Protein AF-A0A6A4KY61-F1 (afdb_monomer_lite)

pLDDT: mean 76.38, std 16.84, range [38.91, 97.75]

Organism: NCBI:txid262921

Foldseek 3Di:
DVVVVVVVVVPPDPDDPVQDPVNPPDPPVVSVCCCQQPVCCVVPVVVCPDPNPHDDDPDDDAQQDAFFDKDFDADDDDPSFQWTWIQGPVRDIFIDHVPDDDDPDTHHDNCPVVDDDDDPVVCVVVVDDDDDDLCPDDVVQAVQHDDDPSDRVPDAPADRVRHHDDPPRDPDDDPDPRPGDD

Radius of gyration: 23.81 Å; chains: 1; bounding box: 57×41×57 Å

Sequence (182 aa):
MRTLGESLSRDIIRGNPDVKWESIKGLENAKRLLKEAVVMPIKYPKYFTGLLSPWKGQGAKLARAAGTFAKIMKEPAPPTLSLRLVRLPSGVEKVIDSRCRATIGIVSNPNHGARKQRKAGQSRWLGRRPIVRGLAMNPVDDPHGGGEGCTKGGRPSVSPWGKPTKAGFRAGVGKGRNEFMP

Structure (mmCIF, N/CA/C/O backbone):
data_AF-A0A6A4KY61-F1
#
_entry.id   AF-A0A6A4KY61-F1
#
loop_
_atom_site.group_PDB
_atom_site.id
_atom_site.type_symbol
_atom_site.label_atom_id
_atom_site.label_alt_id
_atom_site.label_comp_id
_atom_site.label_asym_id
_atom_site.label_entity_id
_atom_site.label_seq_id
_atom_site.pdbx_PDB_ins_code
_atom_site.Cartn_x
_atom_site.Cartn_y
_atom_site.Cartn_z
_atom_site.occupancy
_atom_site.B_iso_or_equiv
_atom_site.auth_seq_id
_atom_site.auth_comp_id
_atom_site.auth_asym_id
_atom_site.auth_atom_id
_atom_site.pdbx_PDB_model_num
ATOM 1 N N . MET A 1 1 ? -39.529 -6.961 -9.204 1.00 47.62 1 MET A N 1
ATOM 2 C CA . MET A 1 1 ? -38.217 -6.749 -8.540 1.00 47.62 1 MET A CA 1
ATOM 3 C C . MET A 1 1 ? -37.008 -7.020 -9.436 1.00 47.62 1 MET A C 1
ATOM 5 O O . MET A 1 1 ? -36.045 -6.281 -9.314 1.00 47.62 1 MET A O 1
ATOM 9 N N . ARG A 1 2 ? -37.021 -8.021 -10.334 1.00 47.16 2 ARG A N 1
ATOM 10 C CA . ARG A 1 2 ? -35.882 -8.288 -11.243 1.00 47.16 2 ARG A CA 1
ATOM 11 C C . ARG A 1 2 ? -35.687 -7.206 -12.322 1.00 47.16 2 ARG A C 1
ATOM 13 O O . ARG A 1 2 ? -34.569 -6.764 -12.537 1.00 47.16 2 ARG A O 1
ATOM 20 N N . THR A 1 3 ? -36.781 -6.692 -12.881 1.00 57.09 3 THR A N 1
ATOM 21 C CA . THR A 1 3 ? -36.794 -5.639 -13.918 1.00 57.09 3 THR A CA 1
ATOM 22 C C . THR A 1 3 ? -36.289 -4.277 -13.426 1.00 57.09 3 THR A C 1
ATOM 24 O O . THR A 1 3 ? -35.531 -3.606 -14.116 1.00 57.09 3 THR A O 1
ATOM 27 N N . LEU A 1 4 ? -36.648 -3.898 -12.194 1.00 50.09 4 LEU A N 1
ATOM 28 C CA . LEU A 1 4 ? -36.150 -2.691 -11.516 1.00 50.09 4 LEU A CA 1
ATOM 29 C C . LEU A 1 4 ? -34.641 -2.760 -11.238 1.00 50.09 4 LEU A C 1
ATOM 31 O O . LEU A 1 4 ? -33.948 -1.754 -11.321 1.00 50.09 4 LEU A O 1
ATOM 35 N N . GLY A 1 5 ? -34.123 -3.949 -10.913 1.00 56.41 5 GLY A N 1
ATOM 36 C CA . GLY A 1 5 ? -32.688 -4.160 -10.710 1.00 56.41 5 GLY A CA 1
ATOM 37 C C . GLY A 1 5 ? -31.881 -4.019 -12.003 1.00 56.41 5 GLY A C 1
ATOM 38 O O . GLY A 1 5 ? -30.778 -3.475 -11.982 1.00 56.41 5 GLY A O 1
ATOM 39 N N . GLU A 1 6 ? -32.441 -4.450 -13.135 1.00 59.06 6 GLU A N 1
ATOM 40 C CA . GLU A 1 6 ? -31.841 -4.289 -14.467 1.00 59.06 6 GLU A CA 1
ATOM 41 C C . GLU A 1 6 ? -31.898 -2.842 -14.979 1.00 59.06 6 GLU A C 1
ATOM 43 O O . GLU A 1 6 ? -30.945 -2.384 -15.607 1.00 59.06 6 GLU A O 1
ATOM 48 N N . SER A 1 7 ? -32.959 -2.087 -14.668 1.00 50.81 7 SER A N 1
ATOM 49 C CA . SER A 1 7 ? -33.027 -0.657 -15.006 1.00 50.81 7 SER A CA 1
ATOM 50 C C . SER A 1 7 ? -32.048 0.161 -14.160 1.00 50.81 7 SER A C 1
ATOM 52 O O . SER A 1 7 ? -31.246 0.918 -14.698 1.00 50.81 7 SER A O 1
ATOM 54 N N . LEU A 1 8 ? -32.016 -0.085 -12.844 1.00 52.38 8 LEU A N 1
ATOM 55 C CA . LEU A 1 8 ? -31.072 0.556 -11.927 1.00 52.38 8 LEU A CA 1
ATOM 56 C C . LEU A 1 8 ? -29.619 0.284 -12.325 1.00 52.38 8 LEU A C 1
ATOM 58 O O . LEU A 1 8 ? -28.783 1.170 -12.228 1.00 52.38 8 LEU A O 1
ATOM 62 N N . SER A 1 9 ? -29.300 -0.921 -12.796 1.00 52.59 9 SER A N 1
ATOM 63 C CA . SER A 1 9 ? -27.930 -1.267 -13.196 1.00 52.59 9 SER A CA 1
ATOM 64 C C . SER A 1 9 ? -27.498 -0.689 -14.547 1.00 52.59 9 SER A C 1
ATOM 66 O O . SER A 1 9 ? -26.294 -0.514 -14.747 1.00 52.59 9 SER A O 1
ATOM 68 N N . ARG A 1 10 ? -28.439 -0.334 -15.435 1.00 57.72 10 ARG A N 1
ATOM 69 C CA . ARG A 1 10 ? -28.165 0.448 -16.655 1.00 57.72 10 ARG A CA 1
ATOM 70 C C . ARG A 1 10 ? -27.937 1.933 -16.359 1.00 57.72 10 ARG A C 1
ATOM 72 O O . ARG A 1 10 ? -27.065 2.529 -16.982 1.00 57.72 10 ARG A O 1
ATOM 79 N N . ASP A 1 11 ? -28.647 2.485 -15.375 1.00 55.06 11 ASP A N 1
ATOM 80 C CA . ASP A 1 11 ? -28.616 3.917 -15.035 1.00 55.06 11 ASP A CA 1
ATOM 81 C C . ASP A 1 11 ? -27.507 4.305 -14.036 1.00 55.06 11 ASP A C 1
ATOM 83 O O . ASP A 1 11 ? -27.277 5.489 -13.776 1.00 55.06 11 ASP A O 1
ATOM 87 N N . ILE A 1 12 ? -26.781 3.333 -13.466 1.00 53.09 12 ILE A N 1
ATOM 88 C CA . ILE A 1 12 ? -25.625 3.609 -12.601 1.00 53.09 12 ILE A CA 1
ATOM 89 C C . ILE A 1 12 ? -24.461 4.133 -13.452 1.00 53.09 12 ILE A C 1
ATOM 91 O O . ILE A 1 12 ? -23.665 3.386 -14.030 1.00 53.09 12 ILE A O 1
ATOM 95 N N . ILE A 1 13 ? -24.343 5.458 -13.481 1.00 55.00 13 ILE A N 1
ATOM 96 C CA . ILE A 1 13 ? -23.216 6.188 -14.060 1.00 55.00 13 ILE A CA 1
ATOM 97 C C . ILE A 1 13 ? -21.940 5.830 -13.278 1.00 55.00 13 ILE A C 1
ATOM 99 O O . ILE A 1 13 ? -21.851 6.023 -12.068 1.00 55.00 13 ILE A O 1
ATOM 103 N N . ARG A 1 14 ? -20.935 5.288 -13.978 1.00 51.97 14 ARG A N 1
ATOM 104 C CA . ARG A 1 14 ? -19.666 4.803 -13.391 1.00 51.97 14 ARG A CA 1
ATOM 105 C C . ARG A 1 14 ? -18.571 5.878 -13.264 1.00 51.97 14 ARG A C 1
ATOM 107 O O . ARG A 1 14 ? -17.480 5.571 -12.786 1.00 51.97 14 ARG A O 1
ATOM 114 N N . GLY A 1 15 ? -18.840 7.110 -13.701 1.00 61.00 15 GLY A N 1
ATOM 115 C CA . GLY A 1 15 ? -17.948 8.275 -13.590 1.00 61.00 15 GLY A CA 1
ATOM 116 C C . GLY A 1 15 ? -18.452 9.303 -12.573 1.00 61.00 15 GLY A C 1
ATOM 117 O O . GLY A 1 15 ? -19.612 9.249 -12.182 1.00 61.00 15 GLY A O 1
ATOM 118 N N . ASN A 1 16 ? -17.589 10.234 -12.142 1.00 55.97 16 ASN A N 1
ATOM 119 C CA . ASN A 1 16 ? -17.973 11.332 -11.245 1.00 55.97 16 ASN A CA 1
ATOM 120 C C . ASN A 1 16 ? -18.478 12.528 -12.076 1.00 55.97 16 ASN A C 1
ATOM 122 O O . ASN A 1 16 ? -17.664 13.145 -12.760 1.00 55.97 16 ASN A O 1
ATOM 126 N N . PRO A 1 17 ? -19.778 12.862 -12.050 1.00 57.81 17 PRO A N 1
ATOM 127 C CA . PRO A 1 17 ? -20.356 13.848 -12.961 1.00 57.81 17 PRO A CA 1
ATOM 128 C C . PRO A 1 17 ? -20.190 15.309 -12.495 1.00 57.81 17 PRO A C 1
ATOM 130 O O . PRO A 1 17 ? -20.844 16.190 -13.036 1.00 57.81 17 PRO A O 1
ATOM 133 N N . ASP A 1 18 ? -19.352 15.576 -11.483 1.00 61.22 18 ASP A N 1
ATOM 134 C CA . ASP A 1 18 ? -19.150 16.913 -10.884 1.00 61.22 18 ASP A CA 1
ATOM 135 C C . ASP A 1 18 ? -20.469 17.608 -10.472 1.00 61.22 18 ASP A C 1
ATOM 137 O O . ASP A 1 18 ? -20.608 18.831 -10.430 1.00 61.22 18 ASP A O 1
ATOM 141 N N . VAL A 1 19 ? -21.473 16.793 -10.138 1.00 62.06 19 VAL A N 1
ATOM 142 C CA . VAL A 1 19 ? -22.806 17.237 -9.731 1.00 62.06 19 VAL A CA 1
ATOM 143 C C . VAL A 1 19 ? -22.755 17.602 -8.252 1.00 62.06 19 VAL A C 1
ATOM 145 O O . VAL A 1 19 ? -22.533 16.752 -7.386 1.00 62.06 19 VAL A O 1
ATOM 148 N N . LYS A 1 20 ? -22.976 18.883 -7.951 1.00 63.28 20 LYS A N 1
ATOM 149 C CA . LYS A 1 20 ? -23.111 19.369 -6.575 1.00 63.28 20 LYS A CA 1
ATOM 150 C C . LYS A 1 20 ? -24.369 18.772 -5.937 1.00 63.28 20 LYS A C 1
ATOM 152 O O . LYS A 1 20 ? -25.365 18.499 -6.598 1.00 63.28 20 LYS A O 1
ATOM 157 N N . TRP A 1 21 ? -24.363 18.602 -4.617 1.00 65.56 21 TRP A N 1
ATOM 158 C CA . TRP A 1 21 ? -25.498 18.022 -3.881 1.00 65.56 21 TRP A CA 1
ATOM 159 C C . TRP A 1 21 ? -26.832 18.759 -4.124 1.00 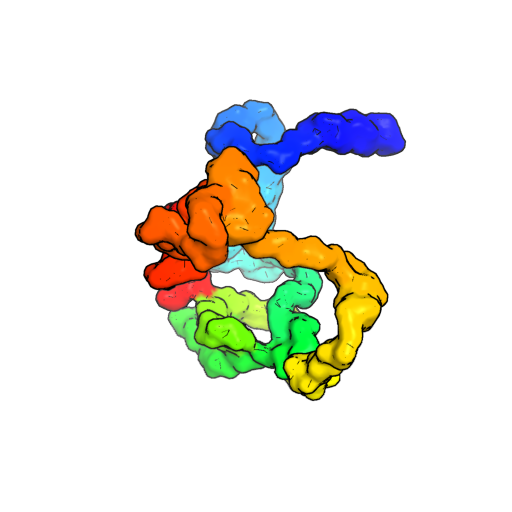65.56 21 TRP A C 1
ATOM 161 O O . TRP A 1 21 ? -27.909 18.156 -4.094 1.00 65.56 21 TRP A O 1
ATOM 171 N N . GLU A 1 22 ? -26.751 20.058 -4.406 1.00 71.56 22 GLU A N 1
ATOM 172 C CA . GLU A 1 22 ? -27.872 20.947 -4.730 1.00 71.56 22 GLU A CA 1
ATOM 173 C C . GLU A 1 22 ? -28.413 20.753 -6.154 1.00 71.56 22 GLU A C 1
ATOM 175 O O . GLU A 1 22 ? -29.595 20.984 -6.380 1.00 71.56 22 GLU A O 1
ATOM 180 N N . SER A 1 23 ? -27.594 20.289 -7.106 1.00 71.69 23 SER A N 1
ATOM 181 C CA . SER A 1 23 ? -27.997 20.156 -8.513 1.00 71.69 23 SER A CA 1
ATOM 182 C C . SER A 1 23 ? -28.712 18.840 -8.836 1.00 71.69 23 SER A C 1
ATOM 184 O O . SER A 1 23 ? -29.267 18.697 -9.922 1.00 71.69 23 SER A O 1
ATOM 186 N N . ILE A 1 24 ? -28.763 17.885 -7.900 1.00 71.25 24 ILE A N 1
ATOM 187 C CA . ILE A 1 24 ? -29.602 16.682 -8.031 1.00 71.25 24 ILE A CA 1
ATOM 188 C C . ILE A 1 24 ? -31.059 17.094 -7.771 1.00 71.25 24 ILE A C 1
ATOM 190 O O . ILE A 1 24 ? -31.432 17.326 -6.626 1.00 71.25 24 ILE A O 1
ATOM 194 N N . LYS A 1 25 ? -31.893 17.220 -8.801 1.00 67.75 25 LYS A N 1
ATOM 195 C CA . LYS A 1 25 ? -33.313 17.563 -8.622 1.00 67.75 25 LYS A CA 1
ATOM 196 C C . LYS A 1 25 ? -34.104 16.303 -8.238 1.00 67.75 25 LYS A C 1
ATOM 198 O O . LYS A 1 25 ? -34.002 15.296 -8.933 1.00 67.75 25 LYS A O 1
ATOM 203 N N . GLY A 1 26 ? -34.874 16.350 -7.149 1.00 70.19 26 GLY A N 1
ATOM 204 C CA . GLY A 1 26 ? -35.603 15.193 -6.615 1.00 70.19 26 GLY A CA 1
ATOM 205 C C . GLY A 1 26 ? -34.801 14.345 -5.613 1.00 70.19 26 GLY A C 1
ATOM 206 O O . GLY A 1 26 ? -33.606 14.562 -5.390 1.00 70.19 26 GLY A O 1
ATOM 207 N N . LEU A 1 27 ? -35.476 13.357 -5.008 1.00 70.44 27 LEU A N 1
ATOM 208 C CA . LEU A 1 27 ? -34.991 12.524 -3.891 1.00 70.44 27 LEU A CA 1
ATOM 209 C C . LEU A 1 27 ? -34.788 13.293 -2.570 1.00 70.44 27 LEU A C 1
ATOM 211 O O . LEU A 1 27 ? -33.928 12.935 -1.761 1.00 70.44 27 LEU A O 1
ATOM 215 N N . GLU A 1 28 ? -35.611 14.306 -2.294 1.00 78.69 28 GLU A N 1
ATOM 216 C CA . GLU A 1 28 ? -35.552 15.087 -1.051 1.00 78.69 28 GLU A CA 1
ATOM 217 C C . GLU A 1 28 ? -35.547 14.191 0.197 1.00 78.69 28 GLU A C 1
ATOM 219 O O . GLU A 1 28 ? -34.729 14.400 1.091 1.00 78.69 28 GLU A O 1
ATOM 224 N N . ASN A 1 29 ? -36.362 13.130 0.224 1.00 67.69 29 ASN A N 1
ATOM 225 C CA . ASN A 1 29 ? -36.408 12.184 1.344 1.00 67.69 29 ASN A CA 1
ATOM 226 C C . ASN A 1 29 ? -35.096 11.409 1.531 1.00 67.69 29 ASN A C 1
ATOM 228 O O . ASN A 1 29 ? -34.612 11.284 2.654 1.00 67.69 29 ASN A O 1
ATOM 232 N N . ALA A 1 30 ? -34.484 10.917 0.451 1.00 70.06 30 ALA A N 1
ATOM 233 C CA . ALA A 1 30 ? -33.227 10.175 0.542 1.00 70.06 30 ALA A CA 1
ATOM 234 C C . ALA A 1 30 ? -32.064 11.098 0.930 1.00 70.06 30 ALA A C 1
ATOM 236 O O . ALA A 1 30 ? -31.227 10.729 1.754 1.00 70.06 30 ALA A O 1
ATOM 237 N N . LYS A 1 31 ? -32.046 12.327 0.396 1.00 73.56 31 LYS A N 1
ATOM 238 C CA . LYS A 1 31 ? -31.079 13.356 0.787 1.00 73.56 31 LYS A CA 1
ATOM 239 C C . LYS A 1 31 ? -31.231 13.742 2.253 1.00 73.56 31 LYS A C 1
ATOM 241 O O . LYS A 1 31 ? -30.225 13.889 2.945 1.00 73.56 31 LYS A O 1
ATOM 246 N N . ARG A 1 32 ? -32.473 13.891 2.726 1.00 71.00 32 ARG A N 1
ATOM 247 C CA . ARG A 1 32 ? -32.786 14.189 4.125 1.00 71.00 32 ARG A CA 1
ATOM 248 C C . ARG A 1 32 ? -32.307 13.064 5.038 1.00 71.00 32 ARG A C 1
ATOM 250 O O . ARG A 1 32 ? -31.546 13.344 5.954 1.00 71.00 32 ARG A O 1
ATOM 257 N N . LEU A 1 33 ? -32.626 11.809 4.712 1.00 69.38 33 LEU A N 1
ATOM 258 C CA . LEU A 1 33 ? -32.181 10.630 5.462 1.00 69.38 33 LEU A CA 1
ATOM 259 C C . LEU A 1 33 ? -30.655 10.505 5.521 1.00 69.38 33 LEU A C 1
ATOM 261 O O . LEU A 1 33 ? -30.104 10.239 6.582 1.00 69.38 33 LEU A O 1
ATOM 265 N N . LEU A 1 34 ? -29.945 10.735 4.414 1.00 66.38 34 LEU A N 1
ATOM 266 C CA . LEU A 1 34 ? -28.475 10.723 4.397 1.00 66.38 34 LEU A CA 1
ATOM 267 C C . LEU A 1 34 ? -27.883 11.843 5.260 1.00 66.38 34 LEU A C 1
ATOM 269 O O . LEU A 1 34 ? -26.909 11.638 5.989 1.00 66.38 34 LEU A O 1
ATOM 273 N N . LYS A 1 35 ? -28.490 13.031 5.199 1.00 69.62 35 LYS A N 1
ATOM 274 C CA . LYS A 1 35 ? -28.084 14.179 6.006 1.00 69.62 35 LYS A CA 1
ATOM 275 C C . LYS A 1 35 ? -28.327 13.915 7.493 1.00 69.62 35 LYS A C 1
ATOM 277 O O . LYS A 1 35 ? -27.442 14.191 8.292 1.00 69.62 35 LYS A O 1
ATOM 282 N N . GLU A 1 36 ? -29.464 13.332 7.854 1.00 64.25 36 GLU A N 1
ATOM 283 C CA . GLU A 1 36 ? -29.829 12.960 9.227 1.00 64.25 36 GLU A CA 1
ATOM 284 C C . GLU A 1 36 ? -28.993 11.793 9.771 1.00 64.25 36 GLU A C 1
ATOM 286 O O . GLU A 1 36 ? -28.584 11.828 10.925 1.00 64.25 36 GLU A O 1
ATOM 291 N N . ALA A 1 37 ? -28.693 10.779 8.957 1.00 58.06 37 ALA A N 1
ATOM 292 C CA . ALA A 1 37 ? -28.001 9.572 9.408 1.00 58.06 37 ALA A CA 1
ATOM 293 C C . ALA A 1 37 ? -26.474 9.718 9.474 1.00 58.06 37 ALA A C 1
ATOM 295 O O . ALA A 1 37 ? -25.824 9.002 10.240 1.00 58.06 37 ALA A O 1
ATOM 296 N N . VAL A 1 38 ? -25.891 10.603 8.656 1.00 61.12 38 VAL A N 1
ATOM 297 C CA . VAL A 1 38 ? -24.432 10.724 8.504 1.00 61.12 38 VAL A CA 1
ATOM 298 C C . VAL A 1 38 ? -23.947 12.135 8.813 1.00 61.12 38 VAL A C 1
ATOM 300 O O . VAL A 1 38 ? -23.085 12.311 9.668 1.00 61.12 38 VAL A O 1
ATOM 303 N N . VAL A 1 39 ? -24.501 13.155 8.155 1.00 64.25 39 VAL A N 1
ATOM 304 C CA . VAL A 1 39 ? -23.948 14.521 8.209 1.00 64.25 39 VAL A CA 1
ATOM 305 C C . VAL A 1 39 ? -24.253 15.221 9.538 1.00 64.25 39 VAL A C 1
ATOM 307 O O . VAL A 1 39 ? -23.365 15.825 10.137 1.00 64.25 39 VAL A O 1
ATOM 310 N N . MET A 1 40 ? -25.492 15.151 10.023 1.00 66.44 40 MET A N 1
ATOM 311 C CA . MET A 1 40 ? -25.918 15.820 11.256 1.00 66.44 40 MET A CA 1
ATOM 312 C C . MET A 1 40 ? -25.277 15.231 12.526 1.00 66.44 40 MET A C 1
ATOM 314 O O . MET A 1 40 ? -24.846 16.027 13.359 1.00 66.44 40 MET A O 1
ATOM 318 N N . PRO A 1 41 ? -25.096 13.902 12.664 1.00 63.75 41 PRO A N 1
ATOM 319 C CA . PRO A 1 41 ? -24.348 13.314 13.776 1.00 63.75 41 PRO A CA 1
ATOM 320 C C . PRO A 1 41 ? -22.881 13.750 13.825 1.00 63.75 41 PRO A C 1
ATOM 322 O O . PRO A 1 41 ? -22.320 13.874 14.909 1.00 63.75 41 PRO A O 1
ATOM 325 N N . ILE A 1 42 ? -22.268 14.007 12.662 1.00 58.81 42 ILE A N 1
ATOM 326 C CA . ILE A 1 42 ? -20.893 14.516 12.564 1.00 58.81 42 ILE A CA 1
ATOM 327 C C . ILE A 1 42 ? -20.840 16.003 12.938 1.00 58.81 42 ILE A C 1
ATOM 329 O O . ILE A 1 42 ? -19.967 16.418 13.694 1.00 58.81 42 ILE A O 1
ATOM 333 N N . LYS A 1 43 ? -21.779 16.811 12.428 1.00 60.16 43 LYS A N 1
ATOM 334 C CA . LYS A 1 43 ? -21.782 18.269 12.619 1.00 60.16 43 LYS A CA 1
ATOM 335 C C . LYS A 1 43 ? -22.268 18.703 14.007 1.00 60.16 43 LYS A C 1
ATOM 337 O O . LYS A 1 43 ? -21.766 19.684 14.549 1.00 60.16 43 LYS A O 1
ATOM 342 N N . TYR A 1 44 ? -23.235 17.990 14.584 1.00 68.88 44 TYR A N 1
ATOM 343 C CA . TYR A 1 44 ? -23.851 18.325 15.871 1.00 68.88 44 TYR A CA 1
ATOM 344 C C . TYR A 1 44 ? -23.930 17.110 16.808 1.00 68.88 44 TYR A C 1
ATOM 346 O O . TYR A 1 44 ? -25.019 16.684 17.194 1.00 68.88 44 TYR A O 1
ATOM 354 N N . PRO A 1 45 ? -22.782 16.563 17.237 1.00 59.00 45 PRO A N 1
ATOM 355 C CA . PRO A 1 45 ? -22.716 15.308 17.992 1.00 59.00 45 PRO A CA 1
ATOM 356 C C . PRO A 1 45 ? -23.473 15.345 19.329 1.00 59.00 45 PRO A C 1
ATOM 358 O O . PRO A 1 45 ? -23.908 14.306 19.817 1.00 59.00 45 PRO A O 1
ATOM 361 N N . LYS A 1 46 ? -23.687 16.541 19.896 1.00 63.88 46 LYS A N 1
ATOM 362 C CA . LYS A 1 46 ? -24.420 16.750 21.156 1.00 63.88 46 LYS A CA 1
ATOM 363 C C . LYS A 1 46 ? -25.883 16.287 21.097 1.00 63.88 46 LYS A C 1
ATOM 365 O O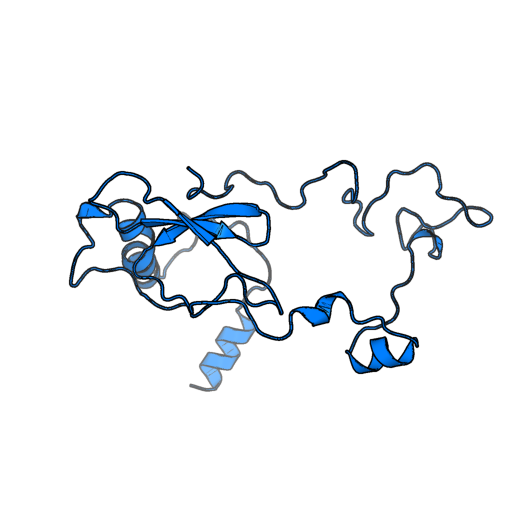 . LYS A 1 46 ? -26.421 15.900 22.126 1.00 63.88 46 LYS A O 1
ATOM 370 N N . TYR A 1 47 ? -26.506 16.308 19.916 1.00 66.56 47 TYR A N 1
ATOM 371 C CA . TYR A 1 47 ? -27.927 15.978 19.741 1.00 66.56 47 TYR A CA 1
ATOM 372 C C . TYR A 1 47 ? -28.179 14.526 19.303 1.00 66.56 47 TYR A C 1
ATOM 374 O O . TYR A 1 47 ? -29.319 14.076 19.317 1.00 66.56 47 TYR A O 1
ATOM 382 N N . PHE A 1 48 ? -27.135 13.776 18.930 1.00 60.38 48 PHE A N 1
ATOM 383 C CA . PHE A 1 48 ? -27.246 12.401 18.415 1.00 60.38 48 PHE A CA 1
ATOM 384 C C . PHE A 1 48 ? -26.719 11.371 19.425 1.00 60.38 48 PHE A C 1
ATOM 386 O O . PHE A 1 48 ? -25.882 10.515 19.118 1.00 60.38 48 PHE A O 1
ATOM 393 N N . THR A 1 49 ? -27.215 11.464 20.660 1.00 53.62 49 THR A N 1
ATOM 394 C CA . THR A 1 49 ? -26.968 10.508 21.749 1.00 53.62 49 THR A CA 1
ATOM 395 C C . THR A 1 49 ? -28.178 9.571 21.926 1.00 53.62 49 THR A C 1
ATOM 397 O O . THR A 1 49 ? -29.302 9.899 21.550 1.00 53.62 49 THR A O 1
ATOM 400 N N . GLY A 1 50 ? -27.963 8.349 22.434 1.00 62.94 50 GLY A N 1
ATOM 401 C CA . GLY A 1 50 ? -29.044 7.369 22.647 1.00 62.94 50 GLY A CA 1
ATOM 402 C C . GLY A 1 50 ? -29.687 6.836 21.353 1.00 62.94 50 GLY A C 1
ATOM 403 O O . GLY A 1 50 ? -28.986 6.333 20.473 1.00 62.94 50 GLY A O 1
ATOM 404 N N . LEU A 1 51 ? -31.019 6.931 21.250 1.00 52.97 51 LEU A N 1
ATOM 405 C CA . LEU A 1 51 ? -31.841 6.438 20.126 1.00 52.97 51 LEU A CA 1
ATOM 406 C C . LEU A 1 51 ? -31.481 7.066 18.767 1.00 52.97 51 LEU A C 1
ATOM 408 O O . LEU A 1 51 ? -31.654 6.426 17.736 1.00 52.97 51 LEU A O 1
ATOM 412 N N . LEU A 1 52 ? -30.928 8.283 18.764 1.00 49.97 52 LEU A N 1
ATOM 413 C CA . LEU A 1 52 ? -30.520 9.018 17.560 1.00 49.97 52 LEU A CA 1
ATOM 414 C C . LEU A 1 52 ? -29.081 8.693 17.107 1.00 49.97 52 LEU A C 1
ATOM 416 O O . LEU A 1 52 ? -28.509 9.408 16.294 1.00 49.97 52 LEU A O 1
ATOM 420 N N . SER A 1 53 ? -28.437 7.641 17.625 1.00 50.56 53 SER A N 1
ATOM 421 C CA . SER A 1 53 ? -27.042 7.355 17.258 1.00 50.56 53 SER A CA 1
ATOM 422 C C . SER A 1 53 ? -26.871 7.028 15.757 1.00 50.56 53 SER A C 1
ATOM 424 O O . SER A 1 53 ? -27.690 6.288 15.210 1.00 50.56 53 SER A O 1
ATOM 426 N N . PRO A 1 54 ? -25.803 7.517 15.087 1.00 52.09 54 PRO A N 1
ATOM 427 C CA . PRO A 1 54 ? -25.553 7.237 13.672 1.00 52.09 54 PRO A CA 1
ATOM 428 C C . PRO A 1 54 ? -25.398 5.736 13.414 1.00 52.09 54 PRO A C 1
ATOM 430 O O . PRO A 1 54 ? -24.939 4.991 14.284 1.00 52.09 54 PRO A O 1
ATOM 433 N N . TRP A 1 55 ? -25.747 5.304 12.200 1.00 49.16 55 TRP A N 1
ATOM 434 C CA . TRP A 1 55 ? -25.722 3.895 11.802 1.00 49.16 55 TRP A CA 1
ATOM 435 C C . TRP A 1 55 ? -24.343 3.266 12.045 1.00 49.16 55 TRP A C 1
ATOM 437 O O . TRP A 1 55 ? -23.336 3.638 11.439 1.00 49.16 55 TRP A O 1
ATOM 447 N N . LYS A 1 56 ? -24.309 2.277 12.942 1.00 53.59 56 LYS A N 1
ATOM 448 C CA . LYS A 1 56 ? -23.105 1.536 13.324 1.00 53.59 56 LYS A CA 1
ATOM 449 C C . LYS A 1 56 ? -23.011 0.272 12.471 1.00 53.59 56 LYS A C 1
ATOM 451 O O . LYS A 1 56 ? -23.832 -0.621 12.637 1.00 53.59 56 LYS A O 1
ATOM 456 N N . GLY A 1 57 ? -21.988 0.145 11.622 1.00 55.16 57 GLY A N 1
ATOM 457 C CA . GLY A 1 57 ? -21.603 -1.178 11.106 1.00 55.16 57 GLY A CA 1
ATOM 458 C C . GLY A 1 57 ? -21.247 -1.266 9.628 1.00 55.16 57 GLY A C 1
ATOM 459 O O . GLY A 1 57 ? -21.974 -1.868 8.851 1.00 55.16 57 GLY A O 1
ATOM 460 N N . GLN A 1 58 ? -20.061 -0.788 9.249 1.00 60.53 58 GLN A N 1
ATOM 461 C CA . GLN A 1 58 ? -19.479 -1.111 7.936 1.00 60.53 58 GLN A CA 1
ATOM 462 C C . GLN A 1 58 ? -18.453 -2.265 7.985 1.00 60.53 58 GLN A C 1
ATOM 464 O O . GLN A 1 58 ? -17.626 -2.395 7.081 1.00 60.53 58 GLN A O 1
ATOM 469 N N . GLY A 1 59 ? -18.495 -3.104 9.028 1.00 69.56 59 GLY A N 1
ATOM 470 C CA . GLY A 1 59 ? -17.527 -4.185 9.248 1.00 69.56 59 GLY A CA 1
ATOM 471 C C . GLY A 1 59 ? -16.093 -3.693 9.503 1.00 69.56 59 GLY A C 1
ATOM 472 O O . GLY A 1 59 ? -15.811 -2.494 9.523 1.00 69.56 59 GLY A O 1
ATOM 473 N N . ALA A 1 60 ? -15.163 -4.630 9.710 1.00 79.38 60 ALA A N 1
ATOM 474 C CA . ALA A 1 60 ? -13.749 -4.305 9.881 1.00 79.38 60 ALA A CA 1
ATOM 475 C C . ALA A 1 60 ? -13.118 -3.909 8.534 1.00 79.38 60 ALA A C 1
ATOM 477 O O . ALA A 1 60 ? -13.131 -4.685 7.576 1.00 79.38 60 ALA A O 1
ATOM 478 N N . LYS A 1 61 ? -12.540 -2.703 8.461 1.00 84.56 61 LYS A N 1
ATOM 479 C CA . LYS A 1 61 ? -11.922 -2.153 7.235 1.00 84.56 61 LYS A CA 1
ATOM 480 C C . LYS A 1 61 ? -10.426 -1.875 7.354 1.00 84.56 61 LYS A C 1
ATOM 482 O O . LYS A 1 61 ? -9.737 -1.802 6.339 1.00 84.56 61 LYS A O 1
ATOM 487 N N . LEU A 1 62 ? -9.929 -1.710 8.574 1.00 87.44 62 LEU A N 1
ATOM 488 C CA . LEU A 1 62 ? -8.568 -1.260 8.861 1.00 87.44 62 LEU A CA 1
ATOM 489 C C . LEU A 1 62 ? -7.698 -2.436 9.323 1.00 87.44 62 LEU A C 1
ATOM 491 O O . LEU A 1 62 ? -8.218 -3.378 9.910 1.00 87.44 62 LEU A O 1
ATOM 495 N N . ALA A 1 63 ? -6.391 -2.368 9.039 1.00 88.19 63 ALA A N 1
ATOM 496 C CA . ALA A 1 63 ? -5.363 -3.299 9.532 1.00 88.19 63 ALA A CA 1
ATOM 497 C C . ALA A 1 63 ? -5.715 -4.802 9.395 1.00 88.19 63 ALA A C 1
ATOM 499 O O . ALA A 1 63 ? -5.621 -5.559 10.353 1.00 88.19 63 ALA A O 1
ATOM 500 N N . ARG A 1 64 ? -6.141 -5.232 8.195 1.00 91.00 64 ARG A N 1
ATOM 501 C CA . ARG A 1 64 ? -6.548 -6.629 7.909 1.00 91.00 64 ARG A CA 1
ATOM 502 C C . ARG A 1 64 ? -5.471 -7.496 7.256 1.00 91.00 64 ARG A C 1
ATOM 504 O O . ARG A 1 64 ? -5.695 -8.682 7.037 1.00 91.00 64 ARG A O 1
ATOM 511 N N . ALA A 1 65 ? -4.353 -6.905 6.847 1.00 92.75 65 ALA A N 1
ATOM 512 C CA . ALA A 1 65 ? -3.309 -7.643 6.146 1.00 92.75 65 ALA A CA 1
ATOM 513 C C . ALA A 1 65 ? -2.545 -8.558 7.118 1.00 92.75 65 ALA A C 1
ATOM 515 O O . ALA A 1 65 ? -2.447 -8.256 8.308 1.00 92.75 65 ALA A O 1
ATOM 516 N N . ALA A 1 66 ? -2.003 -9.663 6.604 1.00 93.62 66 ALA A N 1
ATOM 517 C CA . ALA A 1 66 ? -1.253 -10.643 7.389 1.00 93.62 66 ALA A CA 1
ATOM 518 C C . ALA A 1 66 ? -0.133 -9.977 8.209 1.00 93.62 66 ALA A C 1
ATOM 520 O O . ALA A 1 66 ? 0.609 -9.148 7.678 1.00 93.62 66 ALA A O 1
ATOM 521 N N . GLY A 1 67 ? -0.043 -10.295 9.503 1.00 91.88 67 GLY A N 1
ATOM 522 C CA . GLY A 1 67 ? 0.942 -9.711 10.420 1.00 91.88 67 GLY A CA 1
ATOM 523 C C . GLY A 1 67 ? 0.735 -8.236 10.788 1.00 91.88 67 GLY A C 1
ATOM 524 O O . GLY A 1 67 ? 1.537 -7.691 11.543 1.00 91.88 67 GLY A O 1
ATOM 525 N N . THR A 1 68 ? -0.298 -7.560 10.273 1.00 94.31 68 THR A N 1
ATOM 526 C CA . THR A 1 68 ? -0.545 -6.147 10.602 1.00 94.31 68 THR A CA 1
ATOM 527 C C . THR A 1 68 ? -1.341 -5.988 11.894 1.00 94.31 68 THR A C 1
ATOM 529 O O . THR A 1 68 ? -2.111 -6.864 12.284 1.00 94.31 68 THR A O 1
ATOM 532 N N . PHE A 1 69 ? -1.145 -4.855 12.568 1.00 92.38 69 PHE A N 1
ATOM 533 C CA . PHE A 1 69 ? -1.889 -4.455 13.760 1.00 92.38 69 PHE A CA 1
ATOM 534 C C . PHE A 1 69 ? -1.993 -2.927 13.826 1.00 92.38 69 PHE A C 1
ATOM 536 O O . PHE A 1 69 ? -1.223 -2.209 13.186 1.00 92.38 69 PHE A O 1
ATOM 543 N N . ALA A 1 70 ? -2.949 -2.421 14.598 1.00 91.69 70 ALA A N 1
ATOM 544 C CA . ALA A 1 70 ? -3.080 -0.999 14.898 1.00 91.69 70 ALA A CA 1
ATOM 545 C C . ALA A 1 70 ? -2.953 -0.786 16.410 1.00 91.69 70 ALA A C 1
ATOM 547 O O . ALA A 1 70 ? -3.352 -1.648 17.192 1.00 91.69 70 ALA A O 1
ATOM 548 N N . LYS A 1 71 ? -2.394 0.353 16.825 1.00 90.56 71 LYS A N 1
ATOM 549 C CA . LYS A 1 71 ? -2.173 0.670 18.241 1.00 90.56 71 LYS A CA 1
ATOM 550 C C . LYS A 1 71 ? -3.114 1.784 18.682 1.00 90.56 71 LYS A C 1
ATOM 552 O O . LYS A 1 71 ? -3.113 2.860 18.088 1.00 90.56 71 LYS A O 1
ATOM 557 N N . ILE A 1 72 ? -3.888 1.541 19.736 1.00 88.81 72 ILE A N 1
ATOM 558 C CA . ILE A 1 72 ? -4.657 2.592 20.411 1.00 88.81 72 ILE A CA 1
ATOM 559 C C . ILE A 1 72 ? -3.661 3.459 21.184 1.00 88.81 72 ILE A C 1
ATOM 561 O O . ILE A 1 72 ? -2.827 2.933 21.920 1.00 88.81 72 ILE A O 1
ATOM 565 N N . MET A 1 73 ? -3.710 4.772 20.971 1.00 86.19 73 MET A N 1
ATOM 566 C CA . MET A 1 73 ? -2.793 5.716 21.603 1.00 86.19 73 MET A CA 1
ATOM 567 C C . MET A 1 73 ? -3.421 6.415 22.801 1.00 86.19 73 MET A C 1
ATOM 569 O O . MET A 1 73 ? -3.083 6.090 23.935 1.00 86.19 73 MET A O 1
ATOM 573 N N . LYS A 1 74 ? -4.298 7.393 22.562 1.00 79.62 74 LYS A N 1
ATOM 574 C CA . LYS A 1 74 ? -4.900 8.232 23.606 1.00 79.62 74 LYS A CA 1
ATOM 575 C C . LYS A 1 74 ? -6.341 8.589 23.252 1.00 79.62 74 LYS A C 1
ATOM 577 O O . LYS A 1 74 ? -6.769 8.451 22.105 1.00 79.62 74 LYS A O 1
ATOM 582 N N . GLU A 1 75 ? -7.086 9.046 24.248 1.00 67.50 75 GLU A N 1
ATOM 583 C CA . GLU A 1 75 ? -8.359 9.733 24.039 1.00 67.50 75 GLU A CA 1
ATOM 584 C C . GLU A 1 75 ? -8.074 11.183 23.629 1.00 67.50 75 GLU A C 1
ATOM 586 O O . GLU A 1 75 ? -7.360 11.873 24.361 1.00 67.50 75 GLU A O 1
ATOM 591 N N . PRO A 1 76 ? -8.559 11.664 22.474 1.00 63.94 76 PRO A N 1
ATOM 592 C CA . PRO A 1 76 ? -8.612 13.097 22.230 1.00 63.94 76 PRO A CA 1
ATOM 593 C C . PRO A 1 76 ? -9.637 13.715 23.196 1.00 63.94 76 PRO A C 1
ATOM 595 O O . PRO A 1 76 ? -10.795 13.308 23.213 1.00 63.94 76 PRO A O 1
ATOM 598 N N . ALA A 1 77 ? -9.208 14.667 24.028 1.00 54.28 77 ALA A N 1
ATOM 599 C CA . ALA A 1 77 ? -10.065 15.363 24.989 1.00 54.28 77 ALA A CA 1
ATOM 600 C C . ALA A 1 77 ? -11.022 16.299 24.228 1.00 54.28 77 ALA A C 1
ATOM 602 O O . ALA A 1 77 ? -10.573 17.299 23.666 1.00 54.28 77 ALA A O 1
ATOM 603 N N . PRO A 1 78 ? -12.314 15.941 24.119 1.00 54.84 78 PRO A N 1
ATOM 604 C CA . PRO A 1 78 ? -13.251 16.131 25.226 1.00 54.84 78 PRO A CA 1
ATOM 605 C C . PRO A 1 78 ? -14.076 14.876 25.601 1.00 54.84 78 PRO A C 1
ATOM 607 O O . PRO A 1 78 ? -14.470 14.107 24.726 1.00 54.84 78 PRO A O 1
ATOM 610 N N . PRO A 1 79 ? -14.468 14.729 26.883 1.00 51.91 79 PRO A N 1
ATOM 611 C CA . PRO A 1 79 ? -15.200 13.568 27.424 1.00 51.91 79 PRO A CA 1
ATOM 612 C C . PRO A 1 79 ? -16.618 13.365 26.854 1.00 51.91 79 PRO A C 1
ATOM 614 O O . PRO A 1 79 ? -17.282 12.382 27.168 1.00 51.91 79 PRO A O 1
ATOM 617 N N . THR A 1 80 ? -17.108 14.292 26.026 1.00 51.56 80 THR A N 1
ATOM 618 C CA . THR A 1 80 ? -18.446 14.242 25.415 1.00 51.56 80 THR A CA 1
ATOM 619 C C . THR A 1 80 ? -18.475 13.462 24.096 1.00 51.56 80 THR A C 1
ATOM 621 O O . THR A 1 80 ? -19.545 13.039 23.665 1.00 51.56 80 THR A O 1
ATOM 624 N N . LEU A 1 81 ? -17.323 13.270 23.441 1.00 55.56 81 LEU A N 1
ATOM 625 C CA . LEU A 1 81 ? -17.214 12.488 22.212 1.00 55.56 81 LEU A CA 1
ATOM 626 C C . LEU A 1 81 ? -16.430 11.211 22.483 1.00 55.56 81 LEU A C 1
ATOM 628 O O . LEU A 1 81 ? -15.271 11.234 22.877 1.00 55.56 81 LEU A O 1
ATOM 632 N N . SER A 1 82 ? -17.072 10.082 22.214 1.00 67.00 82 SER A N 1
ATOM 633 C CA . SER A 1 82 ? -16.518 8.751 22.392 1.00 67.00 82 SER A CA 1
ATOM 634 C C . SER A 1 82 ? -15.518 8.444 21.267 1.00 67.00 82 SER A C 1
ATOM 636 O O . SER A 1 82 ? -15.788 7.629 20.397 1.00 67.00 82 SER A O 1
ATOM 638 N N . LEU A 1 83 ? -14.388 9.149 21.212 1.00 74.69 83 LEU A N 1
ATOM 639 C CA . LEU A 1 83 ? -13.377 9.036 20.158 1.00 74.69 83 LEU A CA 1
ATOM 640 C C . LEU A 1 83 ? -12.059 8.499 20.727 1.00 74.69 83 LEU A C 1
ATOM 642 O O . LEU A 1 83 ? -11.731 8.690 21.892 1.00 74.69 83 LEU A O 1
ATOM 646 N N . ARG A 1 84 ? -11.280 7.801 19.904 1.00 77.06 84 ARG A N 1
ATOM 647 C CA . ARG A 1 84 ? -9.969 7.241 20.248 1.00 77.06 84 ARG A CA 1
ATOM 648 C C . ARG A 1 84 ? -8.996 7.515 19.114 1.00 77.06 84 ARG A C 1
ATOM 650 O O . ARG A 1 84 ? -9.318 7.300 17.946 1.00 77.06 84 ARG A O 1
ATOM 657 N N . LEU A 1 85 ? -7.792 7.954 19.458 1.00 85.19 85 LEU A N 1
ATOM 658 C CA . LEU A 1 85 ? -6.698 8.091 18.508 1.00 85.19 85 LEU A CA 1
ATOM 659 C C . LEU A 1 85 ? -6.046 6.724 18.295 1.00 85.19 85 LEU A C 1
ATOM 661 O O . LEU A 1 85 ? -5.572 6.092 19.244 1.00 85.19 85 LEU A O 1
ATOM 665 N N . VAL A 1 86 ? -6.020 6.266 17.047 1.00 87.94 86 VAL A N 1
ATOM 666 C CA . VAL A 1 86 ? -5.466 4.969 16.656 1.00 87.94 86 VAL A CA 1
ATOM 667 C C . VAL A 1 86 ? -4.370 5.171 15.619 1.00 87.94 86 VAL A C 1
ATOM 669 O O . VAL A 1 86 ? -4.592 5.761 14.561 1.00 87.94 86 VAL A O 1
ATOM 672 N N . ARG A 1 87 ? -3.185 4.628 15.898 1.00 91.94 87 ARG A N 1
ATOM 673 C CA . ARG A 1 87 ? -2.061 4.589 14.964 1.00 91.94 87 ARG A CA 1
ATOM 674 C C . ARG A 1 87 ? -2.168 3.359 14.069 1.00 91.94 87 ARG A C 1
ATOM 676 O O . ARG A 1 87 ? -2.175 2.225 14.550 1.00 91.94 87 ARG A O 1
ATOM 683 N N . LEU A 1 88 ? -2.263 3.591 12.763 1.00 91.62 88 LEU A N 1
ATOM 684 C CA . LEU A 1 88 ? -2.381 2.547 11.745 1.00 91.62 88 LEU A CA 1
ATOM 685 C C . LEU A 1 88 ? -1.018 1.938 11.363 1.00 91.62 88 LEU A C 1
ATOM 687 O O . LEU A 1 88 ? 0.011 2.586 11.560 1.00 91.62 88 LEU A O 1
ATOM 691 N N . PRO A 1 89 ? -0.999 0.754 10.711 1.00 92.44 89 PRO A N 1
ATOM 692 C CA . PRO A 1 89 ? 0.219 0.160 10.147 1.00 92.44 89 PRO A CA 1
ATOM 693 C C . PRO A 1 89 ? 0.987 1.076 9.183 1.00 92.44 89 PRO A C 1
ATOM 695 O O . PRO A 1 89 ? 2.194 0.937 9.032 1.00 92.44 89 PRO A O 1
ATOM 698 N N . SER A 1 90 ? 0.303 2.025 8.532 1.00 90.12 90 SER A N 1
ATOM 699 C CA . SER A 1 90 ? 0.937 3.022 7.658 1.00 90.12 90 SER A CA 1
ATOM 700 C C . SER A 1 90 ? 1.736 4.086 8.421 1.00 90.12 90 SER A C 1
ATOM 702 O O . SER A 1 90 ? 2.325 4.962 7.797 1.00 90.12 90 SER A O 1
ATOM 704 N N . GLY A 1 91 ? 1.694 4.073 9.756 1.00 89.50 91 GLY A N 1
ATOM 705 C CA . GLY A 1 91 ? 2.250 5.109 10.623 1.00 89.50 91 GLY A CA 1
ATOM 706 C C . GLY A 1 91 ? 1.336 6.320 10.819 1.00 89.50 91 GLY A C 1
ATOM 707 O O . GLY A 1 91 ? 1.626 7.140 11.680 1.00 89.50 91 GLY A O 1
ATOM 708 N N . VAL A 1 92 ? 0.228 6.414 10.076 1.00 88.88 92 VAL A N 1
ATOM 709 C CA . VAL A 1 92 ? -0.732 7.524 10.171 1.00 88.88 92 VAL A CA 1
ATOM 710 C C . VAL A 1 92 ? -1.640 7.331 11.380 1.00 88.88 92 VAL A C 1
ATOM 712 O O . VAL A 1 92 ? -2.197 6.249 11.580 1.00 88.88 92 VAL A O 1
ATOM 715 N N . GLU A 1 93 ? -1.830 8.394 12.149 1.00 88.62 93 GLU A N 1
ATOM 716 C CA . GLU A 1 93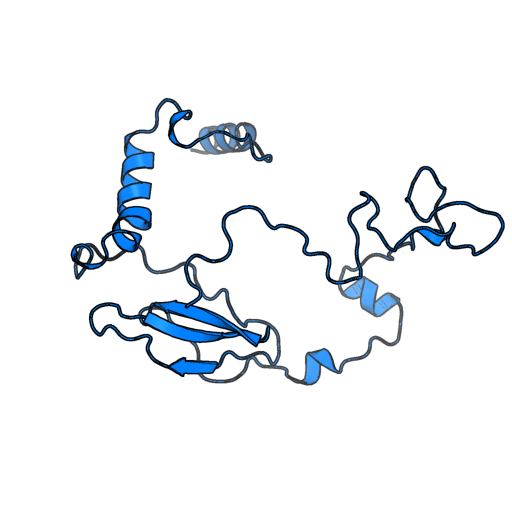 ? -2.788 8.442 13.249 1.00 88.62 93 GLU A CA 1
ATOM 717 C C . GLU A 1 93 ? -4.158 8.889 12.732 1.00 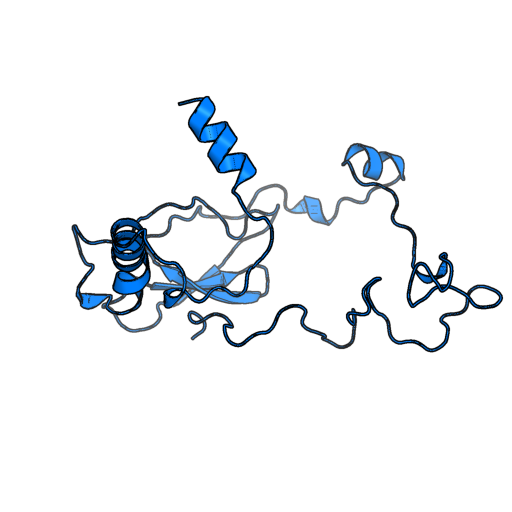88.62 93 GLU A C 1
ATOM 719 O O . GLU A 1 93 ? -4.268 9.812 11.921 1.00 88.62 93 GLU A O 1
ATOM 724 N N . LYS A 1 94 ? -5.210 8.188 13.154 1.00 83.06 94 LYS A N 1
ATOM 725 C CA . LYS A 1 94 ? -6.596 8.499 12.803 1.00 83.06 94 LYS A CA 1
ATOM 726 C C . LYS A 1 94 ? -7.472 8.484 14.039 1.00 83.06 94 LYS A C 1
ATOM 728 O O . LYS A 1 94 ? -7.317 7.619 14.901 1.00 83.06 94 LYS A O 1
ATOM 733 N N . VAL A 1 95 ? -8.431 9.399 14.081 1.00 82.31 95 VAL A N 1
ATOM 734 C CA . VAL A 1 95 ? -9.469 9.414 15.108 1.00 82.31 95 VAL A CA 1
ATOM 735 C C . VAL A 1 95 ? -10.593 8.454 14.706 1.00 82.31 95 VAL A C 1
ATOM 737 O O . VAL A 1 95 ? -11.087 8.494 13.580 1.00 82.31 95 VAL A O 1
ATOM 740 N N . ILE A 1 96 ? -10.961 7.548 15.611 1.00 81.44 96 ILE A N 1
ATOM 741 C CA . ILE A 1 96 ? -11.982 6.512 15.409 1.00 81.44 96 ILE A CA 1
ATOM 742 C C . ILE A 1 96 ? -12.966 6.555 16.580 1.00 81.44 96 ILE A C 1
ATOM 744 O O . ILE A 1 96 ? -12.559 6.736 17.721 1.00 81.44 96 ILE A O 1
ATOM 748 N N . ASP A 1 97 ? -14.259 6.365 16.319 1.00 77.69 97 ASP A N 1
ATOM 749 C CA . ASP A 1 97 ? -15.278 6.235 17.368 1.00 77.69 97 ASP A CA 1
ATOM 750 C C . ASP A 1 97 ? -15.023 4.990 18.238 1.00 77.69 97 ASP A C 1
ATOM 752 O O . ASP A 1 97 ? -14.840 3.890 17.717 1.00 77.69 97 ASP A O 1
ATOM 756 N N . SER A 1 98 ? -15.036 5.145 19.561 1.00 75.19 98 SER A N 1
ATOM 757 C CA . SER A 1 98 ? -14.849 4.079 20.548 1.00 75.19 98 SER A CA 1
ATOM 758 C C . SER A 1 98 ? -15.945 3.016 20.490 1.00 75.19 98 SER A C 1
ATOM 760 O O . SER A 1 98 ? -15.739 1.896 20.945 1.00 75.19 98 SER A O 1
ATOM 762 N N . ARG A 1 99 ? -17.096 3.336 19.886 1.00 74.19 99 ARG A N 1
ATOM 763 C CA . ARG A 1 99 ? -18.171 2.376 19.606 1.00 74.19 99 ARG A CA 1
ATOM 764 C C . ARG A 1 99 ? -17.805 1.399 18.481 1.00 74.19 99 ARG A C 1
ATOM 766 O O . ARG A 1 99 ? -18.516 0.412 18.284 1.00 74.19 99 ARG A O 1
ATOM 773 N N . CYS A 1 100 ? -16.734 1.655 17.723 1.00 76.56 100 CYS A N 1
ATOM 774 C CA . CYS A 1 100 ? -16.218 0.714 16.733 1.00 76.56 100 CYS A CA 1
ATOM 775 C C . CYS A 1 100 ? -15.665 -0.543 17.413 1.00 76.56 100 CYS A C 1
ATOM 777 O O . CYS A 1 100 ? -14.965 -0.475 18.418 1.00 76.56 100 CYS A O 1
ATOM 779 N N . ARG A 1 101 ? -15.935 -1.707 16.817 1.00 78.00 101 ARG A N 1
ATOM 780 C CA . ARG A 1 101 ? -15.382 -2.982 17.288 1.00 78.00 101 ARG A CA 1
ATOM 781 C C . ARG A 1 101 ? -13.960 -3.179 16.767 1.00 78.00 101 ARG A C 1
ATOM 783 O O . ARG A 1 101 ? -13.672 -2.857 15.614 1.00 78.00 101 ARG A O 1
ATOM 790 N N . ALA A 1 102 ? -13.112 -3.777 17.597 1.00 83.06 102 ALA A N 1
ATOM 791 C CA . ALA A 1 102 ? -11.766 -4.207 17.241 1.00 83.06 102 ALA A CA 1
ATOM 792 C C . ALA A 1 102 ? -11.487 -5.602 17.816 1.00 83.06 102 ALA A C 1
ATOM 794 O O . ALA A 1 102 ? -12.051 -5.984 18.840 1.00 83.06 102 ALA A O 1
ATOM 795 N N . THR A 1 103 ? -10.614 -6.356 17.154 1.00 82.69 103 THR A N 1
ATOM 796 C CA . THR A 1 103 ? -10.079 -7.631 17.647 1.00 82.69 103 THR A CA 1
ATOM 797 C C . THR A 1 103 ? -8.712 -7.399 18.275 1.00 82.69 103 THR A C 1
ATOM 799 O O . THR A 1 103 ? -7.864 -6.742 17.671 1.00 82.69 103 THR A O 1
ATOM 802 N N . ILE A 1 104 ? -8.501 -7.935 19.476 1.00 87.06 104 ILE A N 1
ATOM 803 C CA . ILE A 1 104 ? -7.235 -7.818 20.204 1.00 87.06 104 ILE A CA 1
ATOM 804 C C . ILE A 1 104 ? -6.199 -8.751 19.567 1.00 87.06 104 ILE A C 1
ATOM 806 O O . ILE A 1 104 ? -6.495 -9.910 19.287 1.00 87.06 104 ILE A O 1
ATOM 810 N N . GLY A 1 105 ? -4.983 -8.244 19.367 1.00 88.88 105 GLY A N 1
ATOM 811 C CA . GLY A 1 105 ? -3.847 -9.014 18.866 1.00 88.88 105 GLY A CA 1
ATOM 812 C C . GLY A 1 105 ? -3.379 -8.583 17.479 1.00 88.88 105 GLY A C 1
ATOM 813 O O . GLY A 1 105 ? -3.638 -7.470 17.020 1.00 88.88 105 GLY A O 1
ATOM 814 N N . ILE A 1 106 ? -2.639 -9.479 16.833 1.00 91.06 106 ILE A N 1
ATOM 815 C CA . ILE A 1 106 ? -2.019 -9.274 15.523 1.00 91.06 106 ILE A CA 1
ATOM 816 C C . ILE A 1 106 ? -2.690 -10.223 14.530 1.00 91.06 106 ILE A C 1
ATOM 818 O O . ILE A 1 106 ? -3.012 -11.361 14.876 1.00 91.06 106 ILE A O 1
ATOM 822 N N . VAL A 1 107 ? -2.894 -9.774 13.290 1.00 91.94 107 VAL A N 1
ATOM 823 C CA . VAL A 1 107 ? -3.410 -10.650 12.230 1.00 91.94 107 VAL A CA 1
ATOM 824 C C . VAL A 1 107 ? -2.438 -11.812 12.009 1.00 91.94 107 VAL A C 1
ATOM 826 O O . VAL A 1 107 ? -1.222 -11.621 11.965 1.00 91.94 107 VAL A O 1
ATOM 829 N N . SER A 1 108 ? -2.971 -13.021 11.842 1.00 94.50 108 SER A N 1
ATOM 830 C CA . SER A 1 108 ? -2.170 -14.234 11.666 1.00 94.50 108 SER A CA 1
ATOM 831 C C . SER A 1 108 ? -1.221 -14.170 10.457 1.00 94.50 108 SER A C 1
ATOM 833 O O . SER A 1 108 ? -1.331 -13.310 9.577 1.00 94.50 108 SER A O 1
ATOM 835 N N . ASN A 1 109 ? -0.277 -15.118 10.412 1.00 94.69 109 ASN A N 1
ATOM 836 C CA . ASN A 1 109 ? 0.725 -15.264 9.350 1.00 94.69 109 ASN A CA 1
ATOM 837 C C . ASN A 1 109 ? 1.696 -14.063 9.203 1.00 94.69 109 ASN A C 1
ATOM 839 O O . ASN A 1 109 ? 1.800 -13.480 8.121 1.00 94.69 109 ASN A O 1
ATOM 843 N N . PRO A 1 110 ? 2.463 -13.701 10.252 1.00 94.31 110 PRO A N 1
ATOM 844 C CA . PRO A 1 110 ? 3.429 -12.598 10.181 1.00 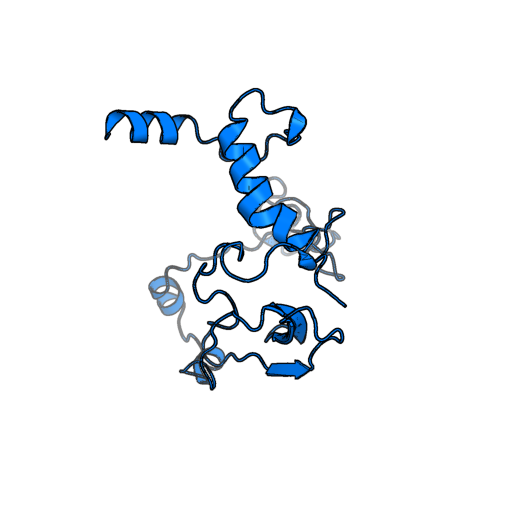94.31 110 PRO A CA 1
ATOM 845 C C . PRO A 1 110 ? 4.548 -12.840 9.153 1.00 94.31 110 PRO A C 1
ATOM 847 O O . PRO A 1 110 ? 5.037 -11.905 8.523 1.00 94.31 110 PRO A O 1
ATOM 850 N N . ASN A 1 111 ? 4.894 -14.105 8.897 1.00 95.94 111 ASN A N 1
ATOM 851 C CA . ASN A 1 111 ? 5.942 -14.485 7.946 1.00 95.94 111 ASN A CA 1
ATOM 852 C C . ASN A 1 111 ? 5.520 -14.349 6.472 1.00 95.94 111 ASN A C 1
ATOM 854 O O . ASN A 1 111 ? 6.342 -14.564 5.579 1.00 95.94 111 ASN A O 1
ATOM 858 N N . HIS A 1 112 ? 4.268 -13.967 6.186 1.00 94.38 112 HIS A N 1
ATOM 859 C CA . HIS A 1 112 ? 3.774 -13.806 4.818 1.00 94.38 112 HIS A CA 1
ATOM 860 C C . HIS A 1 112 ? 4.640 -12.849 3.984 1.00 94.38 112 HIS A C 1
ATOM 862 O O . HIS A 1 112 ? 4.911 -13.131 2.818 1.00 94.38 112 HIS A O 1
ATOM 868 N N . GLY A 1 113 ? 5.120 -11.752 4.585 1.00 91.44 113 GLY A N 1
ATOM 869 C CA . GLY A 1 113 ? 5.963 -10.762 3.906 1.00 91.44 113 GLY A CA 1
ATOM 870 C C . GLY A 1 113 ? 7.365 -11.266 3.543 1.00 91.44 113 GLY A C 1
ATOM 871 O O . GLY A 1 113 ? 7.946 -10.800 2.567 1.00 91.44 113 GLY A O 1
ATOM 872 N N . ALA A 1 114 ? 7.895 -12.249 4.276 1.00 94.31 114 ALA A N 1
ATOM 873 C CA . ALA A 1 114 ? 9.221 -12.821 4.028 1.00 94.31 114 ALA A CA 1
ATOM 874 C C . ALA A 1 114 ? 9.215 -13.909 2.935 1.00 94.31 114 ALA A C 1
ATOM 876 O O . ALA A 1 114 ? 10.271 -14.338 2.460 1.00 94.31 114 ALA A O 1
ATOM 877 N N . ARG A 1 115 ? 8.032 -14.379 2.516 1.00 94.69 115 ARG A N 1
ATOM 878 C CA . ARG A 1 115 ? 7.893 -15.458 1.533 1.00 94.69 115 ARG A CA 1
ATOM 879 C C . ARG A 1 115 ? 8.346 -15.001 0.141 1.00 94.69 115 ARG A C 1
ATOM 881 O O . ARG A 1 115 ? 7.652 -14.249 -0.539 1.00 94.69 115 ARG A O 1
ATOM 888 N N . LYS A 1 116 ? 9.472 -15.541 -0.335 1.00 95.62 116 LYS A N 1
ATOM 889 C CA . LYS A 1 116 ? 9.977 -15.315 -1.701 1.00 95.62 116 LYS A CA 1
ATOM 890 C C . LYS A 1 116 ? 9.300 -16.239 -2.715 1.00 95.62 116 LYS A C 1
ATOM 892 O O . LYS A 1 116 ? 9.207 -17.449 -2.500 1.00 95.62 116 LYS A O 1
ATOM 897 N N . GLN A 1 117 ? 8.878 -15.678 -3.846 1.00 95.44 117 GLN A N 1
ATOM 898 C CA . GLN A 1 117 ? 8.465 -16.464 -5.010 1.00 95.44 117 GLN A CA 1
ATOM 899 C C . GLN A 1 117 ? 9.717 -16.896 -5.783 1.00 95.44 117 GLN A C 1
ATOM 901 O O . GLN A 1 117 ? 10.576 -16.067 -6.067 1.00 95.44 117 GLN A O 1
ATOM 906 N N . ARG A 1 118 ? 9.841 -18.188 -6.099 1.00 96.44 118 ARG A N 1
ATOM 907 C CA . ARG A 1 118 ? 11.050 -18.779 -6.707 1.00 96.44 118 ARG A CA 1
ATOM 908 C C . ARG A 1 118 ? 10.951 -18.995 -8.217 1.00 96.44 118 ARG A C 1
ATOM 910 O O . ARG A 1 118 ? 11.962 -19.238 -8.859 1.00 96.44 118 ARG A O 1
ATOM 917 N N . LYS A 1 119 ? 9.746 -18.929 -8.788 1.00 96.94 119 LYS A N 1
ATOM 918 C CA . LYS A 1 119 ? 9.514 -19.081 -10.232 1.00 96.94 119 LYS A CA 1
ATOM 919 C C . LYS A 1 119 ? 8.393 -18.170 -10.710 1.00 96.94 119 LYS A C 1
ATOM 921 O O . LYS A 1 119 ? 7.436 -17.938 -9.970 1.00 96.94 119 LYS A O 1
ATOM 926 N N . ALA A 1 120 ? 8.450 -17.745 -11.972 1.00 96.38 120 ALA A N 1
ATOM 927 C CA . ALA A 1 120 ? 7.412 -16.913 -12.587 1.00 96.38 120 ALA A CA 1
ATOM 928 C C . ALA A 1 120 ? 6.009 -17.550 -12.498 1.00 96.38 120 ALA A C 1
ATOM 930 O O . ALA A 1 120 ? 5.023 -16.858 -12.246 1.00 96.38 120 ALA A O 1
ATOM 931 N N . GLY A 1 121 ? 5.921 -18.883 -12.606 1.00 97.75 121 GLY A N 1
ATOM 932 C CA . GLY A 1 121 ? 4.663 -19.627 -12.478 1.00 97.75 121 GLY A CA 1
ATOM 933 C C . GLY A 1 121 ? 3.946 -19.438 -11.134 1.00 97.75 121 GLY A C 1
ATOM 934 O O . GLY A 1 121 ? 2.722 -19.419 -11.108 1.00 97.75 121 GLY A O 1
ATOM 935 N N . GLN A 1 122 ? 4.668 -19.204 -10.030 1.00 97.50 122 GLN A N 1
ATOM 936 C CA . GLN A 1 122 ? 4.031 -18.930 -8.732 1.00 97.50 122 GLN A CA 1
ATOM 937 C C . GLN A 1 122 ? 3.259 -17.605 -8.740 1.00 97.50 122 GLN A C 1
ATOM 939 O O . GLN A 1 122 ? 2.188 -17.520 -8.149 1.00 97.50 122 GLN A O 1
ATOM 944 N N . SER A 1 123 ? 3.759 -16.593 -9.455 1.00 96.69 123 SER A N 1
ATOM 945 C CA . SER A 1 123 ? 3.041 -15.328 -9.650 1.00 96.69 123 SER A CA 1
ATOM 946 C C . SER A 1 123 ? 1.763 -15.540 -10.470 1.00 96.69 123 SER A C 1
ATOM 948 O O . SER A 1 123 ? 0.707 -14.997 -10.142 1.00 96.69 123 SER A O 1
ATOM 950 N N . ARG A 1 124 ? 1.830 -16.415 -11.487 1.00 97.38 124 ARG A N 1
ATOM 951 C CA . ARG A 1 124 ? 0.673 -16.786 -12.316 1.00 97.38 124 ARG A CA 1
ATOM 952 C C . ARG A 1 124 ? -0.409 -17.510 -11.516 1.00 97.38 124 ARG A C 1
ATOM 954 O O . ARG A 1 124 ? -1.577 -17.184 -11.686 1.00 97.38 124 ARG A O 1
ATOM 961 N N . TRP A 1 125 ? -0.033 -18.421 -10.616 1.00 97.50 125 TRP A N 1
ATOM 962 C CA . TRP A 1 125 ? -0.975 -19.099 -9.713 1.00 97.50 125 TRP A CA 1
ATOM 963 C C . TRP A 1 125 ? -1.694 -18.133 -8.762 1.00 97.50 125 TRP A C 1
ATOM 965 O O . TRP A 1 125 ? -2.825 -18.386 -8.371 1.00 97.50 125 TRP A O 1
ATOM 975 N N . LEU A 1 126 ? -1.071 -16.995 -8.435 1.00 96.06 126 LEU A N 1
ATOM 976 C CA . LEU A 1 126 ? -1.682 -15.909 -7.658 1.00 96.06 126 LEU A CA 1
ATOM 977 C C . LEU A 1 126 ? -2.526 -14.943 -8.517 1.00 96.06 126 LEU A C 1
ATOM 979 O O . LEU A 1 126 ? -2.889 -13.868 -8.042 1.00 96.06 126 LEU A O 1
ATOM 983 N N . GLY A 1 127 ? -2.791 -15.274 -9.785 1.00 97.00 127 GLY A N 1
ATOM 984 C CA . GLY A 1 127 ? -3.600 -14.459 -10.698 1.00 97.00 127 GLY A CA 1
ATOM 985 C C . GLY A 1 127 ? -2.900 -13.210 -11.243 1.00 97.00 127 GLY A C 1
ATOM 986 O O . GLY A 1 127 ? -3.544 -12.359 -11.853 1.00 97.00 127 GLY A O 1
ATOM 987 N N . ARG A 1 128 ? -1.583 -13.064 -11.053 1.00 97.06 128 ARG A N 1
ATOM 988 C CA . ARG A 1 128 ? -0.829 -11.895 -11.532 1.00 97.06 128 ARG A CA 1
ATOM 989 C C . ARG A 1 128 ? -0.323 -12.132 -12.954 1.00 97.06 128 ARG A C 1
ATOM 991 O O . ARG A 1 128 ? 0.295 -13.158 -13.239 1.00 97.06 128 ARG A O 1
ATOM 998 N N . ARG A 1 129 ? -0.577 -11.180 -13.854 1.00 96.94 129 ARG A N 1
ATOM 999 C CA . ARG A 1 129 ? -0.063 -11.174 -15.237 1.00 96.94 129 ARG A CA 1
ATOM 1000 C C . ARG A 1 129 ? 1.320 -10.503 -15.293 1.00 96.94 129 ARG A C 1
ATOM 1002 O O . ARG A 1 129 ? 1.623 -9.700 -14.409 1.00 96.94 129 ARG A O 1
ATOM 1009 N N . PRO A 1 130 ? 2.167 -10.825 -16.289 1.00 97.00 130 PRO A N 1
ATOM 1010 C CA . PRO A 1 130 ? 3.414 -10.093 -16.499 1.00 97.00 130 PRO A CA 1
ATOM 1011 C C . PRO A 1 130 ? 3.126 -8.610 -16.773 1.00 97.00 130 PRO A C 1
ATOM 1013 O O . PRO A 1 130 ? 2.160 -8.284 -17.460 1.00 97.00 130 PRO A O 1
ATOM 1016 N N . ILE A 1 131 ? 3.963 -7.729 -16.224 1.00 96.56 131 ILE A N 1
ATOM 1017 C CA . ILE A 1 131 ? 3.877 -6.276 -16.406 1.00 96.56 131 ILE A CA 1
ATOM 1018 C C . ILE A 1 131 ? 5.051 -5.859 -17.293 1.00 96.56 131 ILE A C 1
ATOM 1020 O O . ILE A 1 131 ? 6.203 -6.139 -16.959 1.00 96.56 131 ILE A O 1
ATOM 1024 N N . VAL A 1 132 ? 4.757 -5.208 -18.419 1.00 96.12 132 VAL A N 1
ATOM 1025 C CA . VAL A 1 132 ? 5.768 -4.682 -19.347 1.00 96.12 132 VAL A CA 1
ATOM 1026 C C . VAL A 1 132 ? 6.251 -3.322 -18.836 1.00 96.12 132 VAL A C 1
ATOM 1028 O O . VAL A 1 132 ? 5.457 -2.517 -18.352 1.00 96.12 132 VAL A O 1
ATOM 1031 N N . ARG A 1 133 ? 7.564 -3.074 -18.890 1.00 94.38 133 ARG A N 1
ATOM 1032 C CA . ARG A 1 133 ? 8.154 -1.784 -18.491 1.00 94.38 133 ARG A CA 1
ATOM 1033 C C . ARG A 1 133 ? 7.924 -0.749 -19.594 1.00 94.38 133 ARG A C 1
ATOM 1035 O O . ARG A 1 133 ? 8.111 -1.099 -20.751 1.00 94.38 133 ARG A O 1
ATOM 1042 N N . GLY A 1 134 ? 7.658 0.510 -19.235 1.00 92.31 134 GLY A N 1
ATOM 1043 C CA . GLY A 1 134 ? 7.476 1.602 -20.206 1.00 92.31 134 GLY A CA 1
ATOM 1044 C C . GLY A 1 134 ? 8.652 1.778 -21.177 1.00 92.31 134 GLY A C 1
ATOM 1045 O O . GLY A 1 134 ? 8.444 1.958 -22.366 1.00 92.31 134 GLY A O 1
ATOM 1046 N N . LEU A 1 135 ? 9.893 1.573 -20.710 1.00 92.56 135 LEU A N 1
ATOM 1047 C CA . LEU A 1 135 ? 11.097 1.617 -21.563 1.00 92.56 135 LEU A CA 1
ATOM 1048 C C . LEU A 1 135 ? 11.104 0.575 -22.695 1.00 92.56 135 LEU A C 1
ATOM 1050 O O . LEU A 1 135 ? 11.846 0.724 -23.653 1.00 92.56 135 LEU A O 1
ATOM 1054 N N . ALA A 1 136 ? 10.362 -0.524 -22.546 1.00 92.12 136 ALA A N 1
ATOM 1055 C CA . ALA A 1 136 ? 10.286 -1.576 -23.558 1.00 92.12 136 ALA A CA 1
ATOM 1056 C C . ALA A 1 136 ? 9.155 -1.332 -24.573 1.00 92.12 136 ALA A C 1
ATOM 1058 O O . ALA A 1 136 ? 8.899 -2.195 -25.407 1.00 92.12 136 ALA A O 1
ATOM 1059 N N . MET A 1 137 ? 8.439 -0.212 -24.453 1.00 94.81 137 MET A N 1
ATOM 1060 C CA . MET A 1 137 ? 7.302 0.144 -25.295 1.00 94.81 137 MET A CA 1
ATOM 1061 C C . MET A 1 137 ? 7.694 1.204 -26.330 1.00 94.81 137 MET A C 1
ATOM 1063 O O . MET A 1 137 ? 8.758 1.823 -26.242 1.00 94.81 137 MET A O 1
ATOM 1067 N N . ASN A 1 138 ? 6.821 1.432 -27.310 1.00 93.12 138 ASN A N 1
ATOM 1068 C CA . ASN A 1 138 ? 7.013 2.498 -28.286 1.00 93.12 138 ASN A CA 1
ATOM 1069 C C . ASN A 1 138 ? 6.706 3.868 -27.653 1.00 93.12 138 ASN A C 1
ATOM 1071 O O . ASN A 1 138 ? 5.928 3.941 -26.698 1.00 93.12 138 ASN A O 1
ATOM 1075 N N . PRO A 1 139 ? 7.239 4.976 -28.205 1.00 91.31 139 PRO A N 1
ATOM 1076 C CA . PRO A 1 139 ? 6.983 6.317 -27.672 1.00 91.31 139 PRO A CA 1
ATOM 1077 C C . PRO A 1 139 ? 5.506 6.749 -27.728 1.00 91.31 139 PRO A C 1
ATOM 1079 O O . PRO A 1 139 ? 5.128 7.699 -27.047 1.00 91.31 139 PRO A O 1
ATOM 1082 N N . VAL A 1 140 ? 4.674 6.066 -28.527 1.00 93.12 140 VAL A N 1
ATOM 1083 C CA . VAL A 1 140 ? 3.212 6.257 -28.570 1.00 93.12 140 VAL A CA 1
ATOM 1084 C C . VAL A 1 140 ? 2.487 5.567 -27.408 1.00 93.12 140 VAL A C 1
ATOM 1086 O O . VAL A 1 140 ? 1.449 6.046 -26.963 1.00 93.12 140 VAL A O 1
ATOM 1089 N N . ASP A 1 141 ? 3.040 4.465 -26.902 1.00 93.88 141 ASP A N 1
ATOM 1090 C CA . ASP A 1 141 ? 2.385 3.599 -25.918 1.00 93.88 141 ASP A CA 1
ATOM 1091 C C . ASP A 1 141 ? 2.675 4.043 -24.477 1.00 93.88 141 ASP A C 1
ATOM 1093 O O . ASP A 1 141 ? 1.818 3.926 -23.599 1.00 93.88 141 ASP A O 1
ATOM 1097 N N . ASP A 1 142 ? 3.886 4.547 -24.221 1.00 92.69 142 ASP A N 1
ATOM 1098 C CA . ASP A 1 142 ? 4.316 4.981 -22.893 1.00 92.69 142 ASP A CA 1
ATOM 1099 C C . ASP A 1 142 ? 5.248 6.203 -22.973 1.00 92.69 142 ASP A C 1
ATOM 1101 O O . ASP A 1 142 ? 6.106 6.273 -23.858 1.00 92.69 142 ASP A O 1
ATOM 1105 N N . PRO A 1 143 ? 5.158 7.159 -22.026 1.00 92.38 143 PRO A N 1
ATOM 1106 C CA . PRO A 1 143 ? 6.050 8.317 -21.988 1.00 92.38 143 PRO A CA 1
ATOM 1107 C C . PRO A 1 143 ? 7.547 7.983 -21.897 1.00 92.38 143 PRO A C 1
ATOM 1109 O O . PRO A 1 143 ? 8.375 8.848 -22.208 1.00 92.38 143 PRO A O 1
ATOM 1112 N N . HIS A 1 144 ? 7.904 6.779 -21.437 1.00 91.94 144 HIS A N 1
ATOM 1113 C CA . HIS A 1 144 ? 9.277 6.265 -21.385 1.00 91.94 144 HIS A CA 1
ATOM 1114 C C . HIS A 1 144 ? 9.689 5.457 -22.614 1.00 91.94 144 HIS A C 1
ATOM 1116 O O . HIS A 1 144 ? 10.839 5.025 -22.662 1.00 91.94 144 HIS A O 1
ATOM 1122 N N . GLY A 1 145 ? 8.778 5.222 -23.554 1.00 91.25 145 GLY A N 1
ATOM 1123 C CA . GLY A 1 145 ? 9.043 4.437 -24.749 1.00 91.25 145 GLY A CA 1
ATOM 1124 C C . GLY A 1 145 ? 9.887 5.174 -25.789 1.00 91.25 145 GLY A C 1
ATOM 1125 O O . GLY A 1 145 ? 9.923 6.407 -25.833 1.00 91.25 145 GLY A O 1
ATOM 1126 N N . GLY A 1 146 ? 10.527 4.398 -26.664 1.00 90.44 146 GLY A N 1
ATOM 1127 C CA . GLY A 1 146 ? 11.341 4.889 -27.780 1.00 90.44 146 GLY A CA 1
ATOM 1128 C C . GLY A 1 146 ? 12.815 5.164 -27.469 1.00 90.44 146 GLY A C 1
ATOM 1129 O O . GLY A 1 146 ? 13.295 4.955 -26.358 1.00 90.44 146 GLY A O 1
ATOM 1130 N N . GLY A 1 147 ? 13.526 5.647 -28.493 1.00 87.31 147 GLY A N 1
ATOM 1131 C CA . GLY A 1 147 ? 14.981 5.818 -28.493 1.00 87.31 147 GLY A CA 1
ATOM 1132 C C . GLY A 1 147 ? 15.724 4.606 -29.064 1.00 87.31 147 GLY A C 1
ATOM 1133 O O . GLY A 1 147 ? 15.197 3.496 -29.111 1.00 87.31 147 GLY A O 1
ATOM 1134 N N . GLU A 1 148 ? 16.959 4.825 -29.514 1.00 89.56 148 GLU A N 1
ATOM 1135 C CA . GLU A 1 148 ? 17.843 3.740 -29.945 1.00 89.56 148 GLU A CA 1
ATOM 1136 C C . GLU A 1 148 ? 18.442 3.044 -28.714 1.00 89.56 148 GLU A C 1
ATOM 1138 O O . GLU A 1 148 ? 19.039 3.679 -27.841 1.00 89.56 148 GLU A O 1
ATOM 1143 N N . GLY A 1 149 ? 18.252 1.727 -28.615 1.00 86.62 149 GLY A N 1
ATOM 1144 C CA . GLY A 1 149 ? 18.703 0.935 -27.470 1.00 86.62 149 GLY A CA 1
ATOM 1145 C C . GLY A 1 149 ? 17.934 1.204 -26.165 1.00 86.62 149 GLY A C 1
ATOM 1146 O O . GLY A 1 149 ? 16.851 1.780 -26.141 1.00 86.62 149 GLY A O 1
ATOM 1147 N N . CYS A 1 150 ? 18.491 0.753 -25.036 1.00 84.44 150 CYS A N 1
ATOM 1148 C CA . CYS A 1 150 ? 17.855 0.850 -23.714 1.00 84.44 150 CYS A CA 1
ATOM 1149 C C . CYS A 1 150 ? 18.042 2.238 -23.070 1.00 84.44 150 CYS A C 1
ATOM 1151 O O . CYS A 1 150 ? 18.697 2.363 -22.031 1.00 84.44 150 CYS A O 1
ATOM 1153 N N . THR A 1 151 ? 17.473 3.285 -23.667 1.00 84.25 151 THR A N 1
ATOM 1154 C CA . THR A 1 151 ? 17.583 4.663 -23.159 1.00 84.25 151 THR A CA 1
ATOM 1155 C C . THR A 1 151 ? 16.340 5.101 -22.373 1.00 84.25 151 THR A C 1
ATOM 1157 O O . THR A 1 151 ? 15.279 4.492 -22.439 1.00 84.25 151 THR A O 1
ATOM 1160 N N . LYS A 1 152 ? 16.487 6.135 -21.532 1.00 76.75 152 LYS A N 1
ATOM 1161 C CA . LYS A 1 152 ? 15.399 6.687 -20.690 1.00 76.75 152 LYS A CA 1
ATOM 1162 C C . LYS A 1 152 ? 14.813 7.996 -21.237 1.00 76.75 152 LYS A C 1
ATOM 1164 O O . LYS A 1 152 ? 13.985 8.613 -20.568 1.00 76.75 152 LYS A O 1
ATOM 1169 N N . GLY A 1 153 ? 15.302 8.468 -22.388 1.00 74.81 153 GLY A N 1
ATOM 1170 C CA . GLY A 1 153 ? 14.837 9.694 -23.050 1.00 74.81 153 GLY A CA 1
ATOM 1171 C C . GLY A 1 153 ? 14.905 10.984 -22.213 1.00 74.81 153 GLY A C 1
ATOM 1172 O O . GLY A 1 153 ? 14.220 11.945 -22.539 1.00 74.81 153 GLY A O 1
ATOM 1173 N N . GLY A 1 154 ? 15.654 11.009 -21.099 1.00 83.19 154 GLY A N 1
ATOM 1174 C CA . GLY A 1 154 ? 15.804 12.183 -20.221 1.00 83.19 154 GLY A CA 1
ATOM 1175 C C . GLY A 1 154 ? 14.558 12.591 -19.417 1.00 83.19 154 GLY A C 1
ATOM 1176 O O . GLY A 1 154 ? 14.584 13.604 -18.722 1.00 83.19 154 GLY A O 1
ATOM 1177 N N . ARG A 1 155 ? 13.463 11.822 -19.476 1.00 84.44 155 ARG A N 1
ATOM 1178 C CA . ARG A 1 155 ? 12.191 12.170 -18.822 1.00 84.44 155 ARG A CA 1
ATOM 1179 C C . ARG A 1 155 ? 12.143 11.732 -17.352 1.00 84.44 155 ARG A C 1
ATOM 1181 O O . ARG A 1 155 ? 12.699 10.688 -16.993 1.00 84.44 155 ARG A O 1
ATOM 1188 N N . PRO A 1 156 ? 11.429 12.470 -16.478 1.00 90.50 156 PRO A N 1
ATOM 1189 C CA . PRO A 1 156 ? 11.165 12.011 -15.120 1.00 90.50 156 PRO A CA 1
ATOM 1190 C C . PRO A 1 156 ? 10.350 10.707 -15.122 1.00 90.50 156 PRO A C 1
ATOM 1192 O O . PRO A 1 156 ? 9.600 10.397 -16.050 1.00 90.50 156 PRO A O 1
ATOM 1195 N N . SER A 1 157 ? 10.479 9.915 -14.053 1.00 92.75 157 SER A N 1
ATOM 1196 C CA . SER A 1 157 ? 9.674 8.699 -13.899 1.00 92.75 157 SER A CA 1
ATOM 1197 C C . SER A 1 157 ? 8.198 9.067 -13.715 1.00 92.75 157 SER A C 1
ATOM 1199 O O . SER A 1 157 ? 7.815 9.644 -12.695 1.00 92.75 157 SER A O 1
ATOM 1201 N N . VAL A 1 158 ? 7.377 8.714 -14.700 1.00 93.69 158 VAL A N 1
ATOM 1202 C CA . VAL A 1 158 ? 5.932 8.945 -14.744 1.00 93.69 158 VAL A CA 1
ATOM 1203 C C . VAL A 1 158 ? 5.188 7.621 -14.927 1.00 93.69 158 VAL A C 1
ATOM 1205 O O . VAL A 1 158 ? 5.787 6.580 -15.175 1.00 93.69 158 VAL A O 1
ATOM 1208 N N . SER A 1 159 ? 3.882 7.644 -14.710 1.00 93.56 159 SER A N 1
ATOM 1209 C CA . SER A 1 159 ? 2.968 6.569 -15.099 1.00 93.56 159 SER A CA 1
ATOM 1210 C C . SER A 1 159 ? 2.659 6.654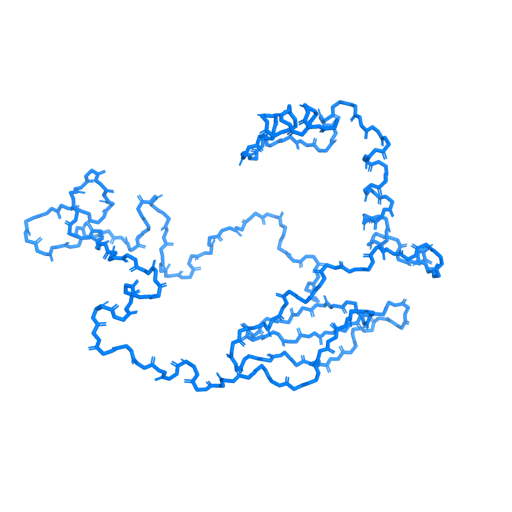 -16.601 1.00 93.56 159 SER A C 1
ATOM 1212 O O . SER A 1 159 ? 2.911 7.710 -17.189 1.00 93.56 159 SER A O 1
ATOM 1214 N N . PRO A 1 160 ? 2.033 5.625 -17.204 1.00 92.75 160 PRO A N 1
ATOM 1215 C CA . PRO A 1 160 ? 1.605 5.673 -18.608 1.00 92.75 160 PRO A CA 1
ATOM 1216 C C . PRO A 1 160 ? 0.708 6.880 -18.941 1.00 92.75 160 PRO A C 1
ATOM 1218 O O . PRO A 1 160 ? 0.685 7.361 -20.064 1.00 92.75 160 PRO A O 1
ATOM 1221 N N . TRP A 1 161 ? 0.017 7.436 -17.937 1.00 91.69 161 TRP A N 1
ATOM 1222 C CA . TRP A 1 161 ? -0.820 8.639 -18.057 1.00 91.69 161 TRP A CA 1
ATOM 1223 C C . TRP A 1 161 ? -0.103 9.941 -17.660 1.00 91.69 161 TRP A C 1
ATOM 1225 O O . TRP A 1 161 ? -0.750 10.918 -17.291 1.00 91.69 161 TRP A O 1
ATOM 1235 N N . GLY A 1 162 ? 1.230 9.951 -17.605 1.00 90.00 162 GLY A N 1
ATOM 1236 C CA . GLY A 1 162 ? 2.029 11.148 -17.324 1.00 90.00 162 GLY A CA 1
ATOM 1237 C C . GLY A 1 162 ? 2.075 11.605 -15.859 1.00 90.00 162 GLY A C 1
ATOM 1238 O O . GLY A 1 162 ? 2.776 12.563 -15.545 1.00 90.00 162 GLY A O 1
ATOM 1239 N N . LYS A 1 163 ? 1.395 10.931 -14.917 1.00 91.12 163 LYS A N 1
ATOM 1240 C CA . LYS A 1 163 ? 1.485 11.292 -13.483 1.00 91.12 163 LYS A CA 1
ATOM 1241 C C . LYS A 1 163 ? 2.858 10.917 -12.907 1.00 91.12 163 LYS A C 1
ATOM 1243 O O . LYS A 1 163 ? 3.224 9.749 -13.056 1.00 91.12 163 LYS A O 1
ATOM 1248 N N . PRO A 1 164 ? 3.588 11.816 -12.221 1.00 93.00 164 PRO A N 1
ATOM 1249 C CA . PRO A 1 164 ? 4.887 11.492 -11.628 1.00 93.00 164 PRO A CA 1
ATOM 1250 C C . PRO A 1 164 ? 4.807 10.357 -10.596 1.00 93.00 164 PRO A C 1
ATOM 1252 O O . PRO A 1 164 ? 3.868 10.289 -9.807 1.00 93.00 164 PRO A O 1
ATOM 1255 N N . THR A 1 165 ? 5.795 9.457 -10.585 1.00 91.25 165 THR A N 1
ATOM 1256 C CA . THR A 1 165 ? 5.820 8.278 -9.688 1.00 91.25 165 THR A CA 1
ATOM 1257 C C . THR A 1 165 ? 6.883 8.356 -8.594 1.00 91.25 165 THR A C 1
ATOM 1259 O O . THR A 1 165 ? 6.911 7.519 -7.693 1.00 91.25 165 THR A O 1
ATOM 1262 N N . LYS A 1 166 ? 7.760 9.362 -8.653 1.00 90.81 166 LYS A N 1
ATOM 1263 C CA . LYS A 1 166 ? 8.855 9.598 -7.700 1.00 90.81 166 LYS A CA 1
ATOM 1264 C C . LYS A 1 166 ? 8.790 11.020 -7.133 1.00 90.81 166 LYS A C 1
ATOM 1266 O O . LYS A 1 166 ? 7.834 11.748 -7.384 1.00 90.81 166 LYS A O 1
ATOM 1271 N N . ALA A 1 167 ? 9.796 11.392 -6.338 1.00 87.81 167 ALA A N 1
ATOM 1272 C CA . ALA A 1 167 ? 9.945 12.723 -5.739 1.00 87.81 167 ALA A CA 1
ATOM 1273 C C . ALA A 1 167 ? 8.760 13.157 -4.851 1.00 87.81 167 ALA A C 1
ATOM 1275 O O . ALA A 1 167 ? 8.418 14.331 -4.771 1.00 87.81 167 ALA A O 1
ATOM 1276 N N . GLY A 1 168 ? 8.112 12.199 -4.180 1.00 85.75 168 GLY A N 1
ATOM 1277 C CA . GLY A 1 168 ? 7.042 12.500 -3.227 1.00 85.75 168 GLY A CA 1
ATOM 1278 C C . GLY A 1 168 ? 5.742 12.999 -3.862 1.00 85.75 168 GLY A C 1
ATOM 1279 O O . GLY A 1 168 ? 4.903 13.543 -3.142 1.00 85.75 168 GLY A O 1
ATOM 1280 N N . PHE A 1 169 ? 5.545 12.806 -5.174 1.00 87.00 169 PHE A N 1
ATOM 1281 C CA . PHE A 1 169 ? 4.286 13.143 -5.833 1.00 87.00 169 PHE A CA 1
ATOM 1282 C C . PHE A 1 169 ? 3.108 12.419 -5.167 1.00 87.00 169 PHE A C 1
ATOM 1284 O O . PHE A 1 169 ? 3.093 11.195 -5.028 1.00 87.00 169 PHE A O 1
ATOM 1291 N N . ARG A 1 170 ? 2.102 13.187 -4.740 1.00 79.25 170 ARG A N 1
ATOM 1292 C CA . ARG A 1 170 ? 0.923 12.670 -4.040 1.00 79.25 170 ARG A CA 1
ATOM 1293 C C . ARG A 1 170 ? -0.249 12.602 -5.012 1.00 79.25 170 ARG A C 1
ATOM 1295 O O . ARG A 1 170 ? -0.894 13.610 -5.287 1.00 79.25 170 ARG A O 1
ATOM 1302 N N . ALA A 1 171 ? -0.531 11.405 -5.518 1.00 67.81 171 ALA A N 1
ATOM 1303 C CA . ALA A 1 171 ? -1.669 11.167 -6.396 1.00 67.81 171 ALA A CA 1
ATOM 1304 C C . ALA A 1 171 ? -2.989 11.285 -5.603 1.00 67.81 171 ALA A C 1
ATOM 1306 O O . ALA A 1 171 ? -3.309 10.411 -4.805 1.00 67.81 171 ALA A O 1
ATOM 1307 N N . GLY A 1 172 ? -3.743 12.372 -5.811 1.00 63.69 172 GLY A N 1
ATOM 1308 C CA . GLY A 1 172 ? -5.087 12.563 -5.239 1.00 63.69 172 GLY A CA 1
ATOM 1309 C C . GLY A 1 172 ? -5.137 13.507 -4.038 1.00 63.69 172 GLY A C 1
ATOM 1310 O O . GLY A 1 172 ? -5.346 13.081 -2.905 1.00 63.69 172 GLY A O 1
ATOM 1311 N N . VAL A 1 173 ? -4.949 14.807 -4.280 1.00 52.69 173 VAL A N 1
ATOM 1312 C CA . VAL A 1 173 ? -4.994 15.836 -3.233 1.00 52.69 173 VAL A CA 1
ATOM 1313 C C . VAL A 1 173 ? -5.805 17.034 -3.717 1.00 52.69 173 VAL A C 1
ATOM 1315 O O . VAL A 1 173 ? -5.259 18.061 -4.102 1.00 52.69 173 VAL A O 1
ATOM 1318 N N . GLY A 1 174 ? -7.125 16.886 -3.709 1.00 51.75 174 GLY A N 1
ATOM 1319 C CA . GLY A 1 174 ? -8.034 18.030 -3.642 1.00 51.75 174 GLY A CA 1
ATOM 1320 C C . GLY A 1 174 ? -8.251 18.467 -2.188 1.00 51.75 174 GLY A C 1
ATOM 1321 O O . GLY A 1 174 ? -7.920 17.726 -1.256 1.00 51.75 174 GLY A O 1
ATOM 1322 N N . LYS A 1 175 ? -8.810 19.671 -1.996 1.00 43.00 175 LYS A N 1
ATOM 1323 C CA . LYS A 1 175 ? -9.330 20.199 -0.718 1.00 43.00 175 LYS A CA 1
ATOM 1324 C C . LYS A 1 175 ? -10.295 19.178 -0.090 1.00 43.00 175 LYS A C 1
ATOM 1326 O O . LYS A 1 175 ? -11.428 19.054 -0.529 1.00 43.00 175 LYS A O 1
ATOM 1331 N N . GLY A 1 176 ? -9.824 18.411 0.885 1.00 51.16 176 GLY A N 1
ATOM 1332 C CA . GLY A 1 176 ? -10.615 17.366 1.551 1.00 51.16 176 GLY A CA 1
ATOM 1333 C C . GLY A 1 176 ? -9.749 16.331 2.263 1.00 51.16 176 GLY A C 1
ATOM 1334 O O . GLY A 1 176 ? -10.116 15.163 2.376 1.00 51.16 176 GLY A O 1
ATOM 1335 N N . ARG A 1 177 ? -8.537 16.712 2.681 1.00 49.94 177 ARG A N 1
ATOM 1336 C CA . ARG A 1 177 ? -7.668 15.794 3.414 1.00 49.94 177 ARG A CA 1
ATOM 1337 C C . ARG A 1 177 ? -8.210 15.634 4.825 1.00 49.94 177 ARG A C 1
ATOM 1339 O O . ARG A 1 177 ? -8.140 16.583 5.589 1.00 49.94 177 ARG A O 1
ATOM 1346 N N . ASN A 1 178 ? -8.689 14.421 5.113 1.00 50.47 178 ASN A N 1
ATOM 1347 C CA . ASN A 1 178 ? -8.962 13.859 6.435 1.00 50.47 178 ASN A CA 1
ATOM 1348 C C . ASN A 1 178 ? -9.367 14.912 7.478 1.00 50.47 178 ASN A C 1
ATOM 1350 O O . ASN A 1 178 ? -8.562 15.253 8.337 1.00 50.47 178 ASN A O 1
ATOM 1354 N N . GLU A 1 179 ? -10.630 15.334 7.470 1.00 46.94 179 GLU A N 1
ATOM 1355 C CA . GLU A 1 179 ? -11.236 16.200 8.506 1.00 46.94 179 GLU A CA 1
ATOM 1356 C C . GLU A 1 179 ? -11.217 15.580 9.929 1.00 46.94 179 GLU A C 1
ATOM 1358 O O . GLU A 1 179 ? -11.793 16.119 10.863 1.00 46.94 179 GLU A O 1
ATOM 1363 N N . PHE A 1 180 ? -10.549 14.433 10.094 1.00 45.91 180 PHE A N 1
ATOM 1364 C CA . PHE A 1 180 ? -10.428 13.634 11.313 1.00 45.91 180 PHE A CA 1
ATOM 1365 C C . PHE A 1 180 ? -8.958 13.346 11.688 1.00 45.91 180 PHE A C 1
ATOM 1367 O O . PHE A 1 180 ? -8.667 12.344 12.350 1.00 45.91 180 PHE A O 1
ATOM 1374 N N . MET A 1 181 ? -8.017 14.167 11.210 1.00 38.91 181 MET A N 1
ATOM 1375 C CA . MET A 1 181 ? -6.682 14.291 11.814 1.00 38.91 181 MET A CA 1
ATOM 1376 C C . MET A 1 181 ? -6.759 15.353 12.929 1.00 38.91 181 MET A C 1
ATOM 1378 O O . MET A 1 181 ? -7.559 16.276 12.780 1.00 38.91 181 MET A O 1
ATOM 1382 N N . PRO A 1 182 ? -6.027 15.191 14.048 1.00 42.78 182 PRO A N 1
ATOM 1383 C CA . PRO A 1 182 ? -5.978 16.204 15.103 1.00 42.78 182 PRO A CA 1
ATOM 1384 C C . PRO A 1 182 ? -5.436 17.544 14.594 1.00 42.78 182 PRO A C 1
ATOM 1386 O O . PRO A 1 182 ? -4.628 17.529 13.633 1.00 42.78 182 PRO A O 1
#

Secondary structure (DSSP, 8-state):
-HHHHHHHHHH---S-----TTTS-S-HHHHHHHIIIIIHHHH-GGG--GGGPPP------SS-STT---EE----S-TTS-EEEEE-TTS-EEEEETTS---SS--S-GGGGG----SHHHHHHTTPPP---GGGS-TTT-TT--SSSS--TT---B-TTS-B-STT--S--SS-S-TT--

InterPro domains:
  IPR002171 Large ribosomal subunit protein uL2 [PTHR13691] (56-177)
  IPR008991 Translation protein SH3-like domain superfamily [SSF50104] (55-167)
  IPR014722 Large ribosomal subunit protein uL2, domain 2 [G3DSA:2.30.30.30] (56-108)
  IPR014726 Large ribosomal subunit protein uL2, domain 3 [G3DSA:4.10.950.10] (109-180)
  IPR022669 Large ribosomal subunit protein uL2, C-terminal [PF03947] (56-162)
  IPR022669 Large ribosomal subunit protein uL2, C-terminal [SM01382] (34-164)
  IPR027417 P-loop containing nucleoside triphosphate hydrolase [G3DSA:3.40.50.300] (17-55)

=== Feature glossary ===
Legend for the data blocks above and below:

— What the protein is —

The amino-acid sequence is the protein's primary structure: the linear order of residues from the N-terminus to the C-terminus, written in one-letter code. Everything else here — the 3D coordinates, the secondary structure, the domain annotations — is ultimately a consequence of this string.

Database cross-references. InterPro integrates a dozen domain/family signature databases into unified entries with residue-range hits. GO terms attach function/process/location labels with evidence codes. CATH codes position the fold in a four-level structural taxonomy. Organism is the NCBI-taxonomy species name.

— Where its atoms are —

The mmCIF block holds the 3D Cartesian coordinates of each backbone atom (N, Cα, C, O) in ångströms. mmCIF is the PDB's canonical archive format — a tagged-loop text representation of the atomic model.

The six renders are orthographic views along the three Cartesian axes in both directions. Representation (cartoon, sticks, or surface) and color scheme (sequence-rainbow or by-chain) vary across proteins so the training set covers all the common visualization conventions.

— Local backbone conformation —

Secondary structure is the local, repeating backbone conformation. DSSP classifies it into eight states by reading the hydrogen-bond network: three helix types (H, G, I), two β types (E, B), two non-regular types (T, S), and unstructured coil (-).

SS3 is a coarse helix/strand/coil call (letters a/b/c) made by the P-SEA algorithm from inter-Cα distances and dihedrals. It is less detailed than DSSP but needs only Cα positions.

Backbone dihedral angles. Every residue except chain termini has a φ (preceding-C → N → Cα → C) and a ψ (N → Cα → C → next-N). They are reported in degrees following the IUPAC sign convention. Secondary structure is essentially a statement about which (φ, ψ) basin each residue occupies.

— Global shape and packing —

The geometric summary reports three shape descriptors. Rg (radius of gyration) measures how spread out the Cα atoms are about their centre of mass; compact globular proteins have small Rg, elongated or unfolded ones large. Cα contacts (<8 Å, |i−j|>4) count long-range residue pairs in spatial proximity — high for tightly packed folds, near zero for rods or random coil. The bounding-box extents give the protein's footprint along x, y, z in Å.

Solvent accessibility: the surface area of each residue that a 1.4 Å water probe can touch, in Å². When only backbone atoms are present the absolute values are lower than full-atom SASA (side chains contribute most of the area) and are flagged as backbone-only.

Plot images: a contact map (which residues are close in 3D, as an N×N binary image), a Ramachandran scatter (backbone torsion angles, revealing secondary-structure composition at a glance), and — for AlphaFold structures — a PAE heatmap (pairwise prediction confidence).

— Structural neighborhood —

Foldseek's 3Di representation compresses backbone geometry into a per-residue letter drawn from a learned twenty-state alphabet. It captures the tertiary interaction pattern around each residue — which residues are packed against it in space, regardless of where they are in sequence.

Structural nearest neighbors (via Foldseek easy-search vs the PDB). Reported per hit: target PDB id, E-value, and alignment TM-score. A TM-score above ~0.5 is the conventional threshold for 'same fold'.

— Confidence and disorder —

pLDDT (predicted Local Distance Difference Test) is AlphaFold's per-residue confidence score, ranging from 0 to 100. Values above 90 indicate high confidence (typically well-packed cores); 70–90 is confident; 50–70 low confidence; below 50 usually means the region is disordered or the prediction is unreliable there. AlphaFold stores pLDDT in the mmCIF B-factor column.

For experimental (PDB) structures, the B-factor (temperature factor) quantifies the positional spread of each atom in the crystal — a combination of thermal vibration and static disorder — in units of Å². High B-factors mark flexible loops or poorly resolved regions; low B-factors mark the rigid, well-ordered core.

Predicted Aligned Error (PAE) is an AlphaFold confidence matrix: entry (i, j) is the expected error in the position of residue j, in ångströms, when the prediction is superimposed on the true structure at residue i. Low PAE within a block of residues means that block is internally rigid and well-predicted; high PAE between two blocks means their relative placement is uncertain even if each block individually is confident.